Protein AF-A0A948IU58-F1 (afdb_monomer_lite)

Sequence (263 aa):
MRNSTLAAIAAAALSLSAASAQASVSLSNGTLFRADETGTNQNTTNSGQTVARGGWTTVLGQQNVAGNYGAQLFLATTADPAAGDFFAPASSFSAGLQEGANTIYFWADGDDTVGGDDGFGLNLWFDGAAASAVAISAFAPTPGASFAANGSTGCTAAYNFSCIAGSGALSFVVGASTVTLTDFRIQGLGGGQGGEDRVYHDNVNGFTPPAHANGVNDTYGYFVLNVTTADTAPVPEPASWALMIAGFGLAGTALRTRRRALA

Foldseek 3Di:
DDDDDDDDDDDDPPPPPPPDPPPFKWFKAKWKAFAALQLHGQLPPPDPDQPFQVDPPPPPPDDDDPRHFTFFKWKAQDPDDDLVRTQGDDSIGIDGDDAFKGKMKIWGAQVSFPDDLGWMKMWTDIPPDHRVCTFDIFIAGHAPGWTAHRPVPCFNQDSVRDGDHHTQWRWGDDPQKIKIWRTDHWHDHKQDPPADFFADADPVDGDDPRGGGDPIHITIDMIMIRMDGDPPPPPCPVVNVVVVVVVVVVVVVVVVVVVVVVD

Secondary structure (DSSP, 8-state):
-------------------------EEEEEEEEEB-TTS-BGGGTTT-----TT-----TT----TT--EE--EEESSSS--TTT-B---S---EEPPSEEEEEEEEE-STTT-S-S--EEEEEEETT--TT--SEEEEE-STTPPP---TTTSEEEPTTS-EEE-SS-EEEEETTEEEEEEEEEEEE-TTSTT--------SSS---SSP---SSPPEEEEEEEEEEE-----PPPHHHHHHHHHHHHHHHHHHHHHHHH--

pLDDT: mean 70.9, std 19.01, range [29.39, 97.12]

Radius of gyration: 28.36 Å; chains: 1; bounding box: 67×71×90 Å

Structure (mmCIF, N/CA/C/O backbone):
data_AF-A0A948IU58-F1
#
_entry.id   AF-A0A948IU58-F1
#
loop_
_atom_site.group_PDB
_atom_site.id
_atom_site.type_symbol
_atom_site.label_atom_id
_atom_site.label_alt_id
_atom_site.label_comp_id
_atom_site.label_asym_id
_atom_site.label_entity_id
_atom_site.label_seq_id
_atom_site.pdbx_PDB_ins_code
_atom_site.Cartn_x
_atom_site.Cartn_y
_atom_site.Cartn_z
_atom_site.occupancy
_atom_site.B_iso_or_equiv
_atom_site.auth_seq_id
_atom_site.auth_comp_id
_atom_site.auth_asym_id
_atom_site.auth_atom_id
_atom_site.pdbx_PDB_model_num
ATOM 1 N N . MET A 1 1 ? -46.758 -48.847 44.064 1.00 43.56 1 MET A N 1
ATOM 2 C CA . MET A 1 1 ? -45.893 -48.780 42.869 1.00 43.56 1 MET A CA 1
ATOM 3 C C . MET A 1 1 ? -46.110 -47.414 42.234 1.00 43.56 1 MET A C 1
ATOM 5 O O . MET A 1 1 ? -47.189 -47.161 41.720 1.00 43.56 1 MET A O 1
ATOM 9 N N . ARG A 1 2 ? -45.169 -46.485 42.442 1.00 39.62 2 ARG A N 1
ATOM 10 C CA . ARG A 1 2 ? -45.232 -45.089 41.981 1.00 39.62 2 ARG A CA 1
ATOM 11 C C . ARG A 1 2 ? -44.295 -44.958 40.779 1.00 39.62 2 ARG A C 1
ATOM 13 O O . ARG A 1 2 ? -43.099 -45.143 40.961 1.00 39.62 2 ARG A O 1
ATOM 20 N N . ASN A 1 3 ? -44.827 -44.649 39.598 1.00 46.09 3 ASN A N 1
ATOM 21 C CA . ASN A 1 3 ? -44.025 -44.274 38.432 1.00 46.09 3 ASN A CA 1
ATOM 22 C C . ASN A 1 3 ? -44.001 -42.750 38.319 1.00 46.09 3 ASN A C 1
ATOM 24 O O . ASN A 1 3 ? -44.999 -42.121 37.982 1.00 46.09 3 ASN A O 1
ATOM 28 N N . SER A 1 4 ? -42.849 -42.176 38.641 1.00 46.44 4 SER A N 1
ATOM 29 C CA . SER A 1 4 ? -42.506 -40.768 38.475 1.00 46.44 4 SER A CA 1
ATOM 30 C C . SER A 1 4 ? -41.644 -40.614 37.221 1.00 46.44 4 SER A C 1
ATOM 32 O O . SER A 1 4 ? -40.450 -40.896 37.252 1.00 46.44 4 SER A O 1
ATOM 34 N N . THR A 1 5 ? -42.248 -40.179 36.117 1.00 45.66 5 THR A N 1
ATOM 35 C CA . THR A 1 5 ? -41.545 -39.727 34.909 1.00 45.66 5 THR A CA 1
ATOM 36 C C . THR A 1 5 ? -41.212 -38.244 35.050 1.00 45.66 5 THR A C 1
ATOM 38 O O . THR A 1 5 ? -42.061 -37.380 34.844 1.00 45.66 5 THR A O 1
ATOM 41 N N . LEU A 1 6 ? -39.971 -37.960 35.447 1.00 43.72 6 LEU A N 1
ATOM 42 C CA . LEU A 1 6 ? -39.353 -36.637 35.389 1.00 43.72 6 LEU A CA 1
ATOM 43 C C . LEU A 1 6 ? -38.999 -36.324 33.929 1.00 43.72 6 LEU A C 1
ATOM 45 O O . LEU A 1 6 ? -38.143 -36.981 33.341 1.00 43.72 6 LEU A O 1
ATOM 49 N N . ALA A 1 7 ? -39.670 -35.332 33.346 1.00 42.50 7 ALA A N 1
ATOM 50 C CA . ALA A 1 7 ? -39.309 -34.763 32.055 1.00 42.50 7 ALA A CA 1
ATOM 51 C C . ALA A 1 7 ? -38.101 -33.830 32.236 1.00 42.50 7 ALA A C 1
ATOM 53 O O . ALA A 1 7 ? -38.197 -32.795 32.895 1.00 42.50 7 ALA A O 1
ATOM 54 N N . ALA A 1 8 ? -36.958 -34.213 31.670 1.00 41.09 8 ALA A N 1
ATOM 55 C CA . ALA A 1 8 ? -35.773 -33.373 31.587 1.00 41.09 8 ALA A CA 1
ATOM 56 C C . ALA A 1 8 ? -35.956 -32.348 30.456 1.00 41.09 8 ALA A C 1
ATOM 58 O O . ALA A 1 8 ? -35.966 -32.703 29.279 1.00 41.09 8 ALA A O 1
ATOM 59 N N . ILE A 1 9 ? -36.114 -31.074 30.816 1.00 39.56 9 ILE A N 1
ATOM 60 C CA . ILE A 1 9 ? -36.058 -29.952 29.876 1.00 39.56 9 ILE A CA 1
ATOM 61 C C . ILE A 1 9 ? -34.575 -29.628 29.669 1.00 39.56 9 ILE A C 1
ATOM 63 O O . ILE A 1 9 ? -33.935 -29.024 30.527 1.00 39.56 9 ILE A O 1
ATOM 67 N N . ALA A 1 10 ? -34.016 -30.077 28.547 1.00 39.81 10 ALA A N 1
ATOM 68 C CA . ALA A 1 10 ? -32.686 -29.682 28.104 1.00 39.81 10 ALA A CA 1
ATOM 69 C C . ALA A 1 10 ? -32.757 -28.257 27.532 1.00 39.81 10 ALA A C 1
ATOM 71 O O . ALA A 1 10 ? -33.316 -28.033 26.460 1.00 39.81 10 ALA A O 1
ATOM 72 N N . ALA A 1 11 ? -32.212 -27.284 28.263 1.00 42.22 11 ALA A N 1
ATOM 73 C CA . ALA A 1 11 ? -32.019 -25.929 27.766 1.00 42.22 11 ALA A CA 1
ATOM 74 C C . ALA A 1 11 ? -30.826 -25.920 26.798 1.00 42.22 11 ALA A C 1
ATOM 76 O O . ALA A 1 11 ? -29.670 -25.941 27.218 1.00 42.22 11 ALA A O 1
ATOM 77 N N . ALA A 1 12 ? -31.105 -25.914 25.495 1.00 40.16 12 ALA A N 1
ATOM 78 C CA . ALA A 1 12 ? -30.108 -25.615 24.478 1.00 40.16 12 ALA A CA 1
ATOM 79 C C . ALA A 1 12 ? -29.789 -24.113 24.545 1.00 40.16 12 ALA A C 1
ATOM 81 O O . ALA A 1 12 ? -30.600 -23.277 24.146 1.00 40.16 12 ALA A O 1
ATOM 82 N N . ALA A 1 13 ? -28.624 -23.767 25.095 1.00 41.31 13 ALA A N 1
ATOM 83 C CA . ALA A 1 13 ? -28.088 -22.416 25.032 1.00 41.31 13 ALA A CA 1
ATOM 84 C C . ALA A 1 13 ? -27.695 -22.119 23.578 1.00 41.31 13 ALA A C 1
ATOM 86 O O . ALA A 1 13 ? -26.653 -22.555 23.095 1.00 41.31 13 ALA A O 1
ATOM 87 N N . LEU A 1 14 ? -28.575 -21.421 22.865 1.00 37.69 14 LEU A N 1
ATOM 88 C CA . LEU A 1 14 ? -28.326 -20.918 21.523 1.00 37.69 14 LEU A CA 1
ATOM 89 C C . LEU A 1 14 ? -27.399 -19.6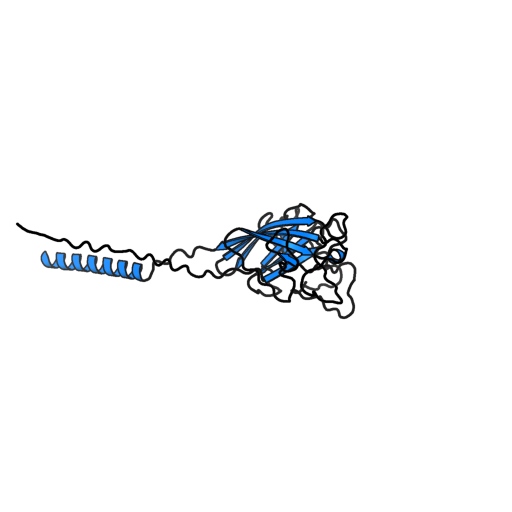98 21.652 1.00 37.69 14 LEU A C 1
ATOM 91 O O . LEU A 1 14 ? -27.851 -18.583 21.899 1.00 37.69 14 LEU A O 1
ATOM 95 N N . SER A 1 15 ? -26.088 -19.910 21.557 1.00 43.22 15 SER A N 1
ATOM 96 C CA . SER A 1 15 ? -25.113 -18.823 21.478 1.00 43.22 15 SER A CA 1
ATOM 97 C C . SER A 1 15 ? -25.206 -18.171 20.095 1.00 43.22 15 SER A C 1
ATOM 99 O O . SER A 1 15 ? -24.539 -18.599 19.154 1.00 43.22 15 SER A O 1
ATOM 101 N N . LEU A 1 16 ? -26.059 -17.153 19.956 1.00 42.78 16 LEU A N 1
ATOM 102 C CA . LEU A 1 16 ? -26.000 -16.226 18.826 1.00 42.78 16 LEU A CA 1
ATOM 103 C C . LEU A 1 16 ? -24.737 -15.372 18.987 1.00 42.78 16 LEU A C 1
ATOM 105 O O . LEU A 1 16 ? -24.761 -14.333 19.640 1.00 42.78 16 LEU A O 1
ATOM 109 N N . SER A 1 17 ? -23.621 -15.804 18.403 1.00 45.84 17 SER A N 1
ATOM 110 C CA . SER A 1 17 ? -22.510 -14.894 18.138 1.00 45.84 17 SER A CA 1
ATOM 111 C C . SER A 1 17 ? -22.939 -13.976 16.996 1.00 45.84 17 SER A C 1
ATOM 113 O O . SER A 1 17 ? -22.913 -14.372 15.829 1.00 45.84 17 SER A O 1
ATOM 115 N N . ALA A 1 18 ? -23.383 -12.763 17.321 1.00 44.62 18 ALA A N 1
ATOM 116 C CA . ALA A 1 18 ? -23.506 -11.706 16.332 1.00 44.62 18 ALA A CA 1
ATOM 117 C C . ALA A 1 18 ? -22.083 -11.329 15.905 1.00 44.62 18 ALA A C 1
ATOM 119 O O . ALA A 1 18 ? -21.429 -10.515 16.549 1.00 44.62 18 ALA A O 1
ATOM 120 N N . ALA A 1 19 ? -21.576 -11.972 14.852 1.00 43.91 19 ALA A N 1
ATOM 121 C CA . ALA A 1 19 ? -20.404 -11.474 14.157 1.00 43.91 19 ALA A CA 1
ATOM 122 C C . ALA A 1 19 ? -20.817 -10.131 13.549 1.00 43.91 19 ALA A C 1
ATOM 124 O O . ALA A 1 19 ? -21.521 -10.087 12.539 1.00 43.91 19 ALA A O 1
ATOM 125 N N . SER A 1 20 ? -20.472 -9.029 14.213 1.00 50.88 20 SER A N 1
ATOM 126 C CA . SER A 1 20 ? -20.560 -7.715 13.593 1.00 50.88 20 SER A CA 1
ATOM 127 C C . SER A 1 20 ? -19.715 -7.777 12.328 1.00 50.88 20 SER A C 1
ATOM 129 O O . SER A 1 20 ? -18.524 -8.070 12.414 1.00 50.88 20 SER A O 1
ATOM 131 N N . ALA A 1 21 ? -20.328 -7.552 11.167 1.00 50.91 21 ALA A N 1
ATOM 132 C CA . ALA A 1 21 ? -19.607 -7.376 9.917 1.00 50.91 21 ALA A CA 1
ATOM 133 C C . ALA A 1 21 ? -18.690 -6.159 10.085 1.00 50.91 21 ALA A C 1
ATOM 135 O O . ALA A 1 21 ? -19.128 -5.012 10.001 1.00 50.91 21 ALA A O 1
ATOM 136 N N . GLN A 1 22 ? -17.443 -6.423 10.452 1.00 56.38 22 GLN A N 1
ATOM 137 C CA . GLN A 1 22 ? -16.439 -5.403 10.671 1.00 56.38 22 GLN A CA 1
ATOM 138 C C . GLN A 1 22 ? -16.135 -4.774 9.314 1.00 56.38 22 GLN A C 1
ATOM 140 O O . GLN A 1 22 ? -15.968 -5.491 8.326 1.00 56.38 22 GLN A O 1
ATOM 145 N N . ALA A 1 23 ? -16.146 -3.442 9.240 1.00 59.62 23 ALA A N 1
ATOM 146 C CA . ALA A 1 23 ? -15.848 -2.747 7.996 1.00 59.62 23 ALA A CA 1
ATOM 147 C C . ALA A 1 23 ? -14.414 -3.102 7.579 1.00 59.62 23 ALA A C 1
ATOM 149 O O . ALA A 1 23 ? -13.457 -2.733 8.258 1.00 59.62 23 ALA A O 1
ATOM 150 N N . SER A 1 24 ? -14.281 -3.876 6.503 1.00 79.25 24 SER A N 1
ATOM 151 C CA . SER A 1 24 ? -12.986 -4.267 5.958 1.00 79.25 24 SER A CA 1
ATOM 152 C C . SER A 1 24 ? -12.288 -3.023 5.419 1.00 79.25 24 SER A C 1
ATOM 154 O O . SER A 1 24 ? -12.835 -2.365 4.531 1.00 79.25 24 SER A O 1
ATOM 156 N N . VAL A 1 25 ? -11.096 -2.714 5.931 1.00 90.50 25 VAL A N 1
ATOM 157 C CA . VAL A 1 25 ? -10.247 -1.667 5.350 1.00 90.50 25 VAL A CA 1
ATOM 158 C C . VAL A 1 25 ? -9.898 -2.076 3.926 1.00 90.50 25 VAL A C 1
ATOM 160 O O . VAL A 1 25 ? -9.575 -3.233 3.676 1.00 90.50 25 VAL A O 1
ATOM 163 N N . SER A 1 26 ? -9.936 -1.142 2.989 1.00 90.38 26 SER A N 1
ATOM 164 C CA . SER A 1 26 ? -9.578 -1.382 1.596 1.00 90.38 26 SER A CA 1
ATOM 165 C C . SER A 1 26 ? -8.355 -0.569 1.196 1.00 90.38 26 SER A C 1
ATOM 167 O O . SER A 1 26 ? -8.306 0.645 1.393 1.00 90.38 26 SER A O 1
ATOM 169 N N . LEU A 1 27 ? -7.357 -1.222 0.599 1.00 88.38 27 LEU A N 1
ATOM 170 C CA . LEU A 1 27 ? -6.320 -0.517 -0.144 1.00 88.38 27 LEU A CA 1
ATOM 171 C C . LEU A 1 27 ? -6.959 0.011 -1.431 1.00 88.38 27 LEU A C 1
ATOM 173 O O . LEU A 1 27 ? -7.515 -0.758 -2.210 1.00 88.38 27 LEU A O 1
ATOM 177 N N . SER A 1 28 ? -6.911 1.325 -1.619 1.00 85.94 28 SER A N 1
ATOM 178 C CA . SER A 1 28 ? -7.673 2.030 -2.660 1.00 85.94 28 SER A CA 1
ATOM 179 C C . SER A 1 28 ? -6.808 2.700 -3.726 1.00 85.94 28 SER A C 1
ATOM 181 O O . SER A 1 28 ? -7.293 3.043 -4.804 1.00 85.94 28 SER A O 1
ATOM 183 N N . ASN A 1 29 ? -5.534 2.950 -3.412 1.00 80.88 29 ASN A N 1
ATOM 184 C CA . ASN A 1 29 ? -4.558 3.447 -4.373 1.00 80.88 29 ASN A CA 1
ATOM 185 C C . ASN A 1 29 ? -3.123 3.136 -3.909 1.00 80.88 29 ASN A C 1
ATOM 187 O O . ASN A 1 29 ? -2.882 2.965 -2.710 1.00 80.88 29 ASN A O 1
ATOM 191 N N . GLY A 1 30 ? -2.180 3.117 -4.847 1.00 79.19 30 GLY A N 1
ATOM 192 C CA . GLY A 1 30 ? -0.757 2.946 -4.605 1.00 79.19 30 GLY A CA 1
ATOM 193 C C . GLY A 1 30 ? 0.069 3.546 -5.743 1.00 79.19 30 GLY A C 1
ATOM 194 O O . GLY A 1 30 ? -0.317 3.444 -6.903 1.00 79.19 30 GLY A O 1
ATOM 195 N N . THR A 1 31 ? 1.197 4.175 -5.420 1.00 78.31 31 THR A N 1
ATOM 196 C CA . THR A 1 31 ? 2.153 4.673 -6.425 1.00 78.31 31 THR A CA 1
ATOM 197 C C . THR A 1 31 ? 3.567 4.287 -6.038 1.00 78.31 31 THR A C 1
ATOM 199 O O . THR A 1 31 ? 3.938 4.462 -4.873 1.00 78.31 31 THR A O 1
ATOM 202 N N . LEU A 1 32 ? 4.359 3.867 -7.021 1.00 80.06 32 LEU A N 1
ATOM 203 C CA . LEU A 1 32 ? 5.798 3.675 -6.897 1.00 80.06 32 LEU A CA 1
ATOM 204 C C . LEU A 1 32 ? 6.517 4.825 -7.613 1.00 80.06 32 LEU A C 1
ATOM 206 O O . LEU A 1 32 ? 6.125 5.223 -8.710 1.00 80.06 32 LEU A O 1
ATOM 210 N N . PHE A 1 33 ? 7.549 5.383 -6.991 1.00 75.38 33 PHE A N 1
ATOM 211 C CA . PHE A 1 33 ? 8.348 6.461 -7.574 1.00 75.38 33 PHE A CA 1
ATOM 212 C C . PHE A 1 33 ? 9.830 6.260 -7.276 1.00 75.38 33 PHE A C 1
ATOM 214 O O . PHE A 1 33 ? 10.188 5.606 -6.299 1.00 75.38 33 PHE A O 1
ATOM 221 N N . ARG A 1 34 ? 10.695 6.852 -8.099 1.00 75.50 34 ARG A N 1
ATOM 222 C CA . ARG A 1 34 ? 12.140 6.862 -7.843 1.00 75.50 34 ARG A CA 1
ATOM 223 C C . ARG A 1 34 ? 12.492 7.932 -6.816 1.00 75.50 34 ARG A C 1
ATOM 225 O O . ARG A 1 34 ? 11.994 9.061 -6.877 1.00 75.50 34 ARG A O 1
ATOM 232 N N . ALA A 1 35 ? 13.361 7.586 -5.887 1.00 68.12 35 ALA A N 1
ATOM 233 C CA . ALA A 1 35 ? 13.816 8.449 -4.817 1.00 68.12 35 ALA A CA 1
ATOM 234 C C . ALA A 1 35 ? 15.341 8.410 -4.747 1.00 68.12 35 ALA A C 1
ATOM 236 O O . ALA A 1 35 ? 15.938 7.364 -4.944 1.00 68.12 35 ALA A O 1
ATOM 237 N N . ASP A 1 36 ? 15.978 9.540 -4.464 1.00 67.69 36 ASP A N 1
ATOM 238 C CA . ASP A 1 36 ? 17.426 9.566 -4.252 1.00 67.69 36 ASP A CA 1
ATOM 239 C C . ASP A 1 36 ? 17.826 8.867 -2.941 1.00 67.69 36 ASP A C 1
ATOM 241 O O . ASP A 1 36 ? 16.983 8.422 -2.158 1.00 67.69 36 ASP A O 1
ATOM 245 N N . GLU A 1 37 ? 19.129 8.808 -2.661 1.00 66.50 37 GLU A N 1
ATOM 246 C CA . GLU A 1 37 ? 19.675 8.249 -1.414 1.00 66.50 37 GLU A CA 1
ATOM 247 C C . GLU A 1 37 ? 19.102 8.879 -0.127 1.00 66.50 37 GLU A C 1
ATOM 249 O O . GLU A 1 37 ? 19.169 8.285 0.952 1.00 66.50 37 GLU A O 1
ATOM 254 N N . THR A 1 38 ? 18.509 10.073 -0.220 1.00 60.16 38 THR A N 1
ATOM 255 C CA . THR A 1 38 ? 17.896 10.777 0.911 1.00 60.16 38 THR A CA 1
ATOM 256 C C . THR A 1 38 ? 16.412 10.454 1.087 1.00 60.16 38 THR A C 1
ATOM 258 O O . THR A 1 38 ? 15.810 10.893 2.074 1.00 60.16 38 THR A O 1
ATOM 261 N N . GLY A 1 39 ? 15.831 9.677 0.168 1.00 58.12 39 GLY A N 1
ATOM 262 C CA . GLY A 1 39 ? 14.399 9.416 0.076 1.00 58.12 39 GLY A CA 1
ATOM 263 C C . GLY A 1 39 ? 13.619 10.543 -0.601 1.00 58.12 39 GLY A C 1
ATOM 264 O O . GLY A 1 39 ? 12.387 10.533 -0.573 1.00 58.12 39 GLY A O 1
ATOM 265 N N . THR A 1 40 ? 14.305 11.522 -1.197 1.00 61.19 40 THR A N 1
ATOM 266 C CA . THR A 1 40 ? 13.651 12.621 -1.904 1.00 61.19 40 THR A CA 1
ATOM 267 C C . THR A 1 40 ? 13.191 12.123 -3.260 1.00 61.19 40 THR A C 1
ATOM 269 O O . THR A 1 40 ? 13.966 11.569 -4.036 1.00 61.19 40 THR A O 1
ATOM 272 N N . ASN A 1 41 ? 11.911 12.337 -3.554 1.00 61.38 41 ASN A N 1
ATOM 273 C CA . ASN A 1 41 ? 11.348 12.010 -4.851 1.00 61.38 41 ASN A CA 1
ATOM 274 C C . ASN A 1 41 ? 12.104 12.776 -5.951 1.00 61.38 41 ASN A C 1
ATOM 276 O O . ASN A 1 41 ? 12.033 14.004 -6.017 1.00 61.38 41 ASN A O 1
ATOM 280 N N . GLN A 1 42 ? 12.797 12.057 -6.836 1.00 59.47 42 GLN A N 1
ATOM 281 C CA . GLN A 1 42 ? 13.566 12.674 -7.922 1.00 59.47 42 GLN A CA 1
ATOM 282 C C . GLN A 1 42 ? 12.676 13.310 -9.004 1.00 59.47 42 GLN A C 1
ATOM 284 O O . GLN A 1 42 ? 13.179 13.977 -9.909 1.00 59.47 42 GLN A O 1
ATOM 289 N N . ASN A 1 43 ? 11.354 13.157 -8.894 1.00 55.88 43 ASN A N 1
ATOM 290 C CA . ASN A 1 43 ? 10.374 13.695 -9.829 1.00 55.88 43 ASN A CA 1
ATOM 291 C C . ASN A 1 43 ? 10.199 15.236 -9.732 1.00 55.88 43 ASN A C 1
ATOM 293 O O . ASN A 1 43 ? 9.621 15.886 -10.598 1.00 55.88 43 ASN A O 1
ATOM 297 N N . THR A 1 44 ? 10.725 15.894 -8.692 1.00 46.72 44 THR A N 1
ATOM 298 C CA . THR A 1 44 ? 10.439 17.325 -8.455 1.00 46.72 44 THR A CA 1
ATOM 299 C C . THR A 1 44 ? 11.411 18.326 -9.070 1.00 46.72 44 THR A C 1
ATOM 301 O O . THR A 1 44 ? 11.194 19.530 -8.918 1.00 46.72 44 THR A O 1
ATOM 304 N N . THR A 1 45 ? 12.475 17.900 -9.752 1.00 45.09 45 THR A N 1
ATOM 305 C CA . THR A 1 45 ? 13.576 18.824 -10.087 1.00 45.09 45 THR A CA 1
ATOM 306 C C . THR A 1 45 ? 13.215 19.939 -11.077 1.00 45.09 45 THR A C 1
ATOM 308 O O . THR A 1 45 ? 13.965 20.906 -11.149 1.00 45.09 45 THR A O 1
ATOM 311 N N . ASN A 1 46 ? 12.051 19.905 -11.751 1.00 41.97 46 ASN A N 1
ATOM 312 C CA . ASN A 1 46 ? 11.718 20.909 -12.774 1.00 41.97 46 ASN A CA 1
ATOM 313 C C . ASN A 1 46 ? 10.411 21.722 -12.631 1.00 41.97 46 ASN A C 1
ATOM 315 O O . ASN A 1 46 ? 10.210 22.598 -13.471 1.00 41.97 46 ASN A O 1
ATOM 319 N N . SER A 1 47 ? 9.509 21.537 -11.646 1.00 41.75 47 SER A N 1
ATOM 320 C CA . SER A 1 47 ? 8.250 22.338 -11.689 1.00 41.75 47 SER A CA 1
ATOM 321 C C . SER A 1 47 ? 7.446 22.617 -10.4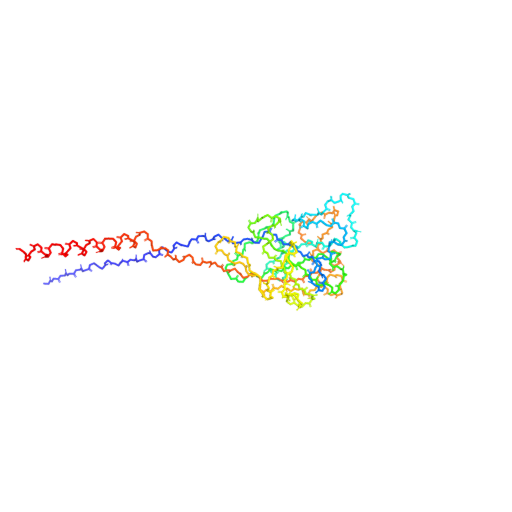10 1.00 41.75 47 SER A C 1
ATOM 323 O O . SER A 1 47 ? 6.387 23.236 -10.513 1.00 41.75 47 SER A O 1
ATOM 325 N N . GLY A 1 48 ? 7.884 22.235 -9.205 1.00 41.34 48 GLY A N 1
ATOM 326 C CA . GLY A 1 48 ? 7.117 22.552 -7.983 1.00 41.34 48 GLY A CA 1
ATOM 327 C C . GLY A 1 48 ? 5.690 21.970 -7.950 1.00 41.34 48 GLY A C 1
ATOM 328 O O . GLY A 1 48 ? 4.845 22.455 -7.197 1.00 41.34 48 GLY A O 1
ATOM 329 N N . GLN A 1 49 ? 5.404 20.953 -8.769 1.00 42.31 49 GLN A N 1
ATOM 330 C CA . GLN A 1 49 ? 4.101 20.299 -8.825 1.00 42.31 49 GLN A CA 1
ATOM 331 C C . GLN A 1 49 ? 3.998 19.163 -7.804 1.00 42.31 49 GLN A C 1
ATOM 333 O O . GLN A 1 49 ? 4.905 18.355 -7.626 1.00 42.31 49 GLN A O 1
ATOM 338 N N . THR A 1 50 ? 2.858 19.125 -7.123 1.00 41.91 50 THR A N 1
ATOM 339 C CA . THR A 1 50 ? 2.445 18.059 -6.208 1.00 41.91 50 THR A CA 1
ATOM 340 C C . THR A 1 50 ? 2.022 16.839 -7.035 1.00 41.91 50 THR A C 1
ATOM 342 O O . THR A 1 50 ? 1.252 16.989 -7.981 1.00 41.91 50 THR A O 1
ATOM 345 N N . VAL A 1 51 ? 2.509 15.643 -6.699 1.00 44.69 51 VAL A N 1
ATOM 346 C CA . VAL A 1 51 ? 2.281 14.398 -7.465 1.00 44.69 51 VAL A CA 1
ATOM 347 C C . VAL A 1 51 ? 0.824 13.910 -7.324 1.00 44.69 51 VAL A C 1
ATOM 349 O O . VAL A 1 51 ? 0.511 13.069 -6.498 1.00 44.69 51 VAL A O 1
ATOM 352 N N . ALA A 1 52 ? -0.126 14.444 -8.089 1.00 35.59 52 ALA A N 1
ATOM 353 C CA . ALA A 1 52 ? -1.545 14.114 -7.913 1.00 35.59 52 ALA A CA 1
ATOM 354 C C . ALA A 1 52 ? -1.877 12.607 -8.080 1.00 35.59 52 ALA A C 1
ATOM 356 O O . ALA A 1 52 ? -1.293 11.891 -8.891 1.00 35.59 52 ALA A O 1
ATOM 357 N N . ARG A 1 53 ? -2.885 12.141 -7.320 1.00 33.25 53 ARG A N 1
ATOM 358 C CA . ARG A 1 53 ? -3.502 10.800 -7.407 1.00 33.25 53 ARG A CA 1
ATOM 359 C C . ARG A 1 53 ? -3.751 10.359 -8.830 1.00 33.25 53 ARG A C 1
ATOM 361 O O . ARG A 1 53 ? -4.558 11.019 -9.481 1.00 33.25 53 ARG A O 1
ATOM 368 N N . GLY A 1 54 ? -3.179 9.224 -9.246 1.00 35.28 54 GLY A N 1
ATOM 369 C CA . GLY A 1 54 ? -3.501 8.589 -10.537 1.00 35.28 54 GLY A CA 1
ATOM 370 C C . GLY A 1 54 ? -3.581 9.594 -11.692 1.00 35.28 54 GLY A C 1
ATOM 371 O O . GLY A 1 54 ? -4.374 9.439 -12.614 1.00 35.28 54 GLY A O 1
ATOM 372 N N . GLY A 1 55 ? -2.840 10.688 -11.556 1.00 29.39 55 GLY A N 1
ATOM 373 C CA . GLY A 1 55 ? -3.125 11.961 -12.171 1.00 29.39 55 GLY A CA 1
ATOM 374 C C . GLY A 1 55 ? -1.812 12.418 -12.720 1.00 29.39 55 GLY A C 1
ATOM 375 O O . GLY A 1 55 ? -1.091 13.179 -12.079 1.00 29.39 55 GLY A O 1
ATOM 376 N N . TRP A 1 56 ? -1.518 11.871 -13.897 1.00 36.78 56 TRP A N 1
ATOM 377 C CA . TRP A 1 56 ? -0.590 12.429 -14.858 1.00 36.78 56 TRP A CA 1
ATOM 378 C C . TRP A 1 56 ? -0.570 13.939 -14.693 1.00 36.78 56 TRP A C 1
ATOM 380 O O . TRP A 1 56 ? -1.623 14.584 -14.745 1.00 36.78 56 TRP A O 1
ATOM 390 N N . THR A 1 57 ? 0.609 14.513 -14.480 1.00 32.94 57 THR A N 1
ATOM 391 C CA . THR A 1 57 ? 0.743 15.948 -14.660 1.00 32.94 57 THR A CA 1
ATOM 392 C C . THR A 1 57 ? 0.425 16.193 -16.133 1.00 32.94 57 THR A C 1
ATOM 394 O O . THR A 1 57 ? 1.206 15.901 -17.033 1.00 32.94 57 THR A O 1
ATOM 397 N N . THR A 1 58 ? -0.803 16.622 -16.417 1.00 31.64 58 THR A N 1
ATOM 398 C CA . THR A 1 58 ? -1.237 16.971 -17.765 1.00 31.64 58 THR A CA 1
ATOM 399 C C . THR A 1 58 ? -0.604 18.306 -18.120 1.00 31.64 58 THR A C 1
ATOM 401 O O . THR A 1 58 ? -1.280 19.329 -18.221 1.00 31.64 58 THR A O 1
ATOM 404 N N . VAL A 1 59 ? 0.711 18.320 -18.314 1.00 35.06 59 VAL A N 1
ATOM 405 C CA . VAL A 1 59 ? 1.288 19.253 -19.268 1.00 35.06 59 VAL A CA 1
ATOM 406 C C . VAL A 1 59 ? 1.033 18.618 -20.629 1.00 35.06 59 VAL A C 1
ATOM 408 O O . VAL A 1 59 ? 1.774 17.752 -21.086 1.00 35.06 59 VAL A O 1
ATOM 411 N N . LEU A 1 60 ? -0.098 18.995 -21.233 1.00 29.47 60 LEU A N 1
ATOM 412 C CA . LEU A 1 60 ? -0.464 18.632 -22.602 1.00 29.47 60 LEU A CA 1
ATOM 413 C C . LEU A 1 60 ? 0.749 18.849 -23.524 1.00 29.47 60 LEU A C 1
ATOM 415 O O . LEU A 1 60 ? 1.137 19.988 -23.775 1.00 29.47 60 LEU A O 1
ATOM 419 N N . GLY A 1 61 ? 1.344 17.755 -24.013 1.00 32.16 61 GLY A N 1
ATOM 420 C CA . GLY A 1 61 ? 2.386 17.781 -25.044 1.00 32.16 61 GLY A CA 1
ATOM 421 C C . GLY A 1 61 ? 3.832 17.537 -24.600 1.00 32.16 61 GLY A C 1
ATOM 422 O O . GLY A 1 61 ? 4.713 17.675 -25.444 1.00 32.16 61 GLY A O 1
ATOM 423 N N . GLN A 1 62 ? 4.111 17.163 -23.344 1.00 32.25 62 GLN A N 1
ATOM 424 C CA . GLN A 1 62 ? 5.459 16.728 -22.934 1.00 32.25 62 GLN A CA 1
ATOM 425 C C . GLN A 1 62 ? 5.418 15.467 -22.056 1.00 32.25 62 GLN A C 1
ATOM 427 O O . GLN A 1 62 ? 5.411 15.546 -20.833 1.00 32.25 62 GLN A O 1
ATOM 432 N N . GLN A 1 63 ? 5.412 14.295 -22.695 1.00 33.28 63 GLN A N 1
ATOM 433 C CA . GLN A 1 63 ? 5.816 13.023 -22.079 1.00 33.28 63 GLN A CA 1
ATOM 434 C C . GLN A 1 63 ? 7.267 12.733 -22.500 1.00 33.28 63 GLN A C 1
ATOM 436 O O . GLN A 1 63 ? 7.643 13.042 -23.629 1.00 33.28 63 GLN A O 1
ATOM 441 N N . ASN A 1 64 ? 8.079 12.189 -21.587 1.00 35.09 64 ASN A N 1
ATOM 442 C CA . ASN A 1 64 ? 9.538 11.997 -21.691 1.00 35.09 64 ASN A CA 1
ATOM 443 C C . ASN A 1 64 ? 10.408 13.257 -21.553 1.00 35.09 64 ASN A C 1
ATOM 445 O O . ASN A 1 64 ? 11.309 13.509 -22.353 1.00 35.09 64 ASN A O 1
ATOM 449 N N . VAL A 1 65 ? 10.214 14.013 -20.471 1.00 35.03 65 VAL A N 1
ATOM 450 C CA . VAL A 1 65 ? 11.343 14.753 -19.888 1.00 35.03 65 VAL A CA 1
ATOM 451 C C . VAL A 1 65 ? 12.015 13.808 -18.898 1.00 35.03 65 VAL A C 1
ATOM 453 O O . VAL A 1 65 ? 11.340 13.272 -18.021 1.00 35.03 65 VAL A O 1
ATOM 456 N N . ALA A 1 66 ? 13.324 13.588 -19.037 1.00 31.27 66 ALA A N 1
ATOM 457 C CA . ALA A 1 66 ? 14.096 12.848 -18.045 1.00 31.27 66 ALA A CA 1
ATOM 458 C C . ALA A 1 66 ? 13.794 13.414 -16.646 1.00 31.27 66 ALA A C 1
ATOM 460 O O . ALA A 1 66 ? 14.049 14.591 -16.387 1.00 31.27 66 ALA A O 1
ATOM 461 N N . GLY A 1 67 ? 13.209 12.585 -15.780 1.00 34.16 67 GLY A N 1
ATOM 462 C CA . GLY A 1 67 ? 12.878 12.962 -14.408 1.00 34.16 67 GLY A CA 1
ATOM 463 C C . GLY A 1 67 ? 11.391 13.045 -14.066 1.00 34.16 67 GLY A C 1
ATOM 464 O O . GLY A 1 67 ? 11.098 13.628 -13.036 1.00 34.16 67 GLY A O 1
ATOM 465 N N . ASN A 1 68 ? 10.461 12.477 -14.846 1.00 37.44 68 ASN A N 1
ATOM 466 C CA . ASN A 1 68 ? 9.054 12.353 -14.428 1.00 37.44 68 ASN A CA 1
ATOM 467 C C . ASN A 1 68 ? 8.583 10.892 -14.447 1.00 37.44 68 ASN A C 1
ATOM 469 O O . ASN A 1 68 ? 7.921 10.460 -15.381 1.00 37.44 68 ASN A O 1
ATOM 473 N N . TYR A 1 69 ? 8.982 10.135 -13.421 1.00 46.19 69 TYR A N 1
ATOM 474 C CA . TYR A 1 69 ? 8.810 8.682 -13.328 1.00 46.19 69 TYR A CA 1
ATOM 475 C C . TYR A 1 69 ? 7.926 8.324 -12.128 1.00 46.19 69 TYR A C 1
ATOM 477 O O . TYR A 1 69 ? 8.408 8.096 -11.014 1.00 46.19 69 TYR A O 1
ATOM 485 N N . GLY A 1 70 ? 6.612 8.360 -12.330 1.00 52.34 70 GLY A N 1
ATOM 486 C CA . GLY A 1 70 ? 5.668 7.665 -11.461 1.00 52.34 70 GLY A CA 1
ATOM 487 C C . GLY A 1 70 ? 5.194 6.434 -12.211 1.00 52.34 70 GLY A C 1
ATOM 488 O O . GLY A 1 70 ? 4.389 6.583 -13.124 1.00 52.34 70 GLY A O 1
ATOM 489 N N . ALA A 1 71 ? 5.703 5.258 -11.854 1.00 56.22 71 ALA A N 1
ATOM 490 C CA . ALA A 1 71 ? 5.315 4.040 -12.545 1.00 56.22 71 ALA A CA 1
ATOM 491 C C . ALA A 1 71 ? 3.884 3.660 -12.161 1.00 56.22 71 ALA A C 1
ATOM 493 O O . ALA A 1 71 ? 3.484 3.762 -10.990 1.00 56.22 71 ALA A O 1
ATOM 494 N N . GLN A 1 72 ? 3.109 3.206 -13.143 1.00 66.19 72 GLN A N 1
ATOM 495 C CA . GLN A 1 72 ? 1.834 2.577 -12.842 1.00 66.19 72 GLN A CA 1
ATOM 496 C C . GLN A 1 72 ? 2.069 1.284 -12.070 1.00 66.19 72 GLN A C 1
ATOM 498 O O . GLN A 1 72 ? 2.838 0.424 -12.491 1.00 66.19 72 GLN A O 1
ATOM 503 N N . LEU A 1 73 ? 1.409 1.169 -10.917 1.00 79.19 73 LEU A N 1
ATOM 504 C CA . LEU A 1 73 ? 1.573 0.021 -10.046 1.00 79.19 73 LEU A CA 1
ATOM 505 C C . LEU A 1 73 ? 0.500 -1.017 -10.351 1.00 79.19 73 LEU A C 1
ATOM 507 O O . LEU A 1 73 ? -0.687 -0.807 -10.100 1.00 79.19 73 LEU A O 1
ATOM 511 N N . PHE A 1 74 ? 0.939 -2.153 -10.861 1.00 85.75 74 PHE A N 1
ATOM 512 C CA . PHE A 1 74 ? 0.119 -3.337 -11.016 1.00 85.75 74 PHE A CA 1
ATOM 513 C C . PHE A 1 74 ? 0.208 -4.149 -9.739 1.00 85.75 74 PHE A C 1
ATOM 515 O O . PHE A 1 74 ? 1.302 -4.532 -9.336 1.00 85.75 74 PHE A O 1
ATOM 522 N N . LEU A 1 75 ? -0.926 -4.391 -9.087 1.00 89.25 75 LEU A N 1
ATOM 523 C CA . LEU A 1 75 ? -0.963 -5.050 -7.785 1.00 89.25 75 LEU A CA 1
ATOM 524 C C . LEU A 1 75 ? -1.568 -6.444 -7.875 1.00 89.25 75 LEU A C 1
ATOM 526 O O . LEU A 1 75 ? -2.529 -6.653 -8.612 1.00 89.25 75 LEU A O 1
ATOM 530 N N . ALA A 1 76 ? -1.068 -7.364 -7.055 1.00 90.56 76 ALA A N 1
ATOM 531 C CA . ALA A 1 76 ? -1.657 -8.684 -6.858 1.00 90.56 76 ALA A CA 1
ATOM 532 C C . ALA A 1 76 ? -1.523 -9.144 -5.399 1.0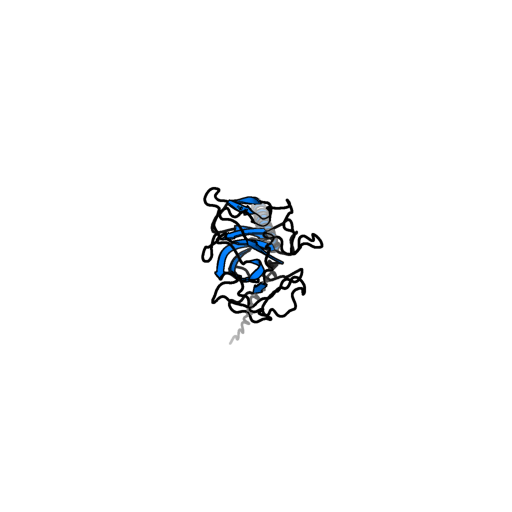0 90.56 76 ALA A C 1
ATOM 534 O O . ALA A 1 76 ? -0.657 -8.689 -4.656 1.00 90.56 76 ALA A O 1
ATOM 535 N N . THR A 1 77 ? -2.368 -10.085 -4.980 1.00 91.75 77 THR A N 1
ATOM 536 C CA . THR A 1 77 ? -2.287 -10.736 -3.654 1.00 91.75 77 THR A CA 1
ATOM 537 C C . THR A 1 77 ? -1.532 -12.067 -3.692 1.00 91.75 77 THR A C 1
ATOM 539 O O . THR A 1 77 ? -1.440 -12.764 -2.685 1.00 91.75 77 THR A O 1
ATOM 542 N N . THR A 1 78 ? -1.008 -12.449 -4.857 1.00 91.69 78 THR A N 1
ATOM 543 C CA . THR A 1 78 ? -0.257 -13.688 -5.088 1.00 91.69 78 THR A CA 1
ATOM 544 C C . THR A 1 78 ? 1.102 -13.366 -5.694 1.00 91.69 78 THR A C 1
ATOM 546 O O . THR A 1 78 ? 1.216 -12.421 -6.467 1.00 91.69 78 THR A O 1
ATOM 549 N N . ALA A 1 79 ? 2.118 -14.168 -5.369 1.00 91.50 79 ALA A N 1
ATOM 550 C CA . ALA A 1 79 ? 3.490 -13.944 -5.834 1.00 91.50 79 ALA A CA 1
ATOM 551 C C . ALA A 1 79 ? 3.678 -14.153 -7.345 1.00 91.50 79 ALA A C 1
ATOM 553 O O . ALA A 1 79 ? 4.554 -13.540 -7.938 1.00 91.50 79 ALA A O 1
ATOM 554 N N . ASP A 1 80 ? 2.866 -15.022 -7.948 1.00 90.00 80 ASP A N 1
ATOM 555 C CA . ASP A 1 80 ? 2.938 -15.383 -9.365 1.00 90.00 80 ASP A CA 1
ATOM 556 C C . ASP A 1 80 ? 1.557 -15.186 -10.017 1.00 90.00 80 ASP A C 1
ATOM 558 O O . ASP A 1 80 ? 0.849 -16.161 -10.272 1.00 90.00 80 ASP A O 1
ATOM 562 N N . PRO A 1 81 ? 1.095 -13.930 -10.168 1.00 89.31 81 PRO A N 1
ATOM 563 C CA . PRO A 1 81 ? -0.225 -13.641 -10.712 1.00 89.31 81 PRO A CA 1
ATOM 564 C C . PRO A 1 81 ? -0.294 -13.991 -12.198 1.00 89.31 81 PRO A C 1
ATOM 566 O O . PRO A 1 81 ? 0.601 -13.655 -12.981 1.00 89.31 81 PRO A O 1
ATOM 569 N N . ALA A 1 82 ? -1.403 -14.604 -12.602 1.00 88.12 82 ALA A N 1
ATOM 570 C CA . ALA A 1 82 ? -1.810 -14.619 -13.994 1.00 88.12 82 ALA A CA 1
ATOM 571 C C . ALA A 1 82 ? -2.292 -13.221 -14.412 1.00 88.12 82 ALA A C 1
ATOM 573 O O . ALA A 1 82 ? -2.658 -12.378 -13.596 1.00 88.12 82 ALA A O 1
ATOM 574 N N . ALA A 1 83 ? -2.378 -12.997 -15.721 1.00 82.69 83 ALA A N 1
ATOM 575 C CA . ALA A 1 83 ? -2.796 -11.730 -16.318 1.00 82.69 83 ALA A CA 1
ATOM 576 C C . ALA A 1 83 ? -4.133 -11.166 -15.770 1.00 82.69 83 ALA A C 1
ATOM 578 O O . ALA A 1 83 ? -4.332 -9.952 -15.745 1.00 82.69 83 ALA A O 1
ATOM 579 N N . GLY A 1 84 ? -5.051 -12.041 -15.334 1.00 81.69 84 GLY A N 1
ATOM 580 C CA . GLY A 1 84 ? -6.349 -11.674 -14.753 1.00 81.69 84 GLY A CA 1
ATOM 581 C C . GLY A 1 84 ? -6.358 -11.467 -13.234 1.00 81.69 84 GLY A C 1
ATOM 582 O O . GLY A 1 84 ? -7.360 -10.986 -12.712 1.00 81.69 84 GLY A O 1
ATOM 583 N N . ASP A 1 85 ? -5.272 -11.807 -12.536 1.00 85.69 85 ASP A N 1
ATOM 584 C CA . ASP A 1 85 ? -5.162 -11.679 -11.075 1.00 85.69 85 ASP A CA 1
ATOM 585 C C . ASP A 1 85 ? -4.725 -10.269 -10.647 1.00 85.69 85 ASP A C 1
ATOM 587 O O . ASP A 1 85 ? -4.780 -9.921 -9.466 1.00 85.69 85 ASP A O 1
ATOM 591 N N . PHE A 1 86 ? -4.287 -9.448 -11.605 1.00 83.62 86 PHE A N 1
ATOM 592 C CA . PHE A 1 86 ? -3.865 -8.081 -11.356 1.00 83.62 86 PHE A CA 1
ATOM 593 C C . PHE A 1 86 ? -5.053 -7.151 -11.116 1.00 83.62 86 PHE A C 1
ATOM 595 O O . PHE A 1 86 ? -5.940 -6.989 -11.959 1.00 83.62 86 PHE A O 1
ATOM 602 N N . PHE A 1 87 ? -4.997 -6.417 -10.009 1.00 79.12 87 PHE A N 1
ATOM 603 C CA . PHE A 1 87 ? -5.822 -5.239 -9.768 1.00 79.12 87 PHE A CA 1
ATOM 604 C C . PHE A 1 87 ? -5.151 -4.060 -10.481 1.00 79.12 87 PHE A C 1
ATOM 606 O O . PHE A 1 87 ? -4.453 -3.247 -9.881 1.00 79.12 87 PHE A O 1
ATOM 613 N N . ALA A 1 88 ? -5.254 -4.058 -11.806 1.00 65.06 88 ALA A N 1
ATOM 614 C CA . ALA A 1 88 ? -4.601 -3.083 -12.667 1.00 65.06 88 ALA A CA 1
ATOM 615 C C . ALA A 1 88 ? -5.126 -1.645 -12.439 1.00 65.06 88 ALA A C 1
ATOM 617 O O . ALA A 1 88 ? -6.203 -1.472 -11.853 1.00 65.06 88 ALA A O 1
ATOM 618 N N . PRO A 1 89 ? -4.411 -0.601 -12.904 1.00 58.47 89 PRO A N 1
ATOM 619 C CA . PRO A 1 89 ? -4.633 0.782 -12.498 1.00 58.47 89 PRO A CA 1
ATOM 620 C C . PRO A 1 89 ? -5.801 1.404 -13.274 1.00 58.47 89 PRO A C 1
ATOM 622 O O . PRO A 1 89 ? -5.649 2.331 -14.064 1.00 58.47 89 PRO A O 1
ATOM 625 N N . ALA A 1 90 ? -7.014 0.910 -13.037 1.00 49.28 90 ALA A N 1
ATOM 626 C CA . ALA A 1 90 ? -8.193 1.730 -13.258 1.00 49.28 90 ALA A CA 1
ATOM 627 C C . ALA A 1 90 ? -8.180 2.880 -12.235 1.00 49.28 90 ALA A C 1
ATOM 629 O O . ALA A 1 90 ? -7.637 2.747 -11.138 1.00 49.28 90 ALA A O 1
ATOM 630 N N . SER A 1 91 ? -8.834 4.000 -12.551 1.00 50.62 91 SER A N 1
ATOM 631 C CA . SER A 1 91 ? -8.947 5.204 -11.701 1.00 50.62 91 SER A CA 1
ATOM 632 C C . SER A 1 91 ? -9.480 4.965 -10.273 1.00 50.62 91 SER A C 1
ATOM 634 O O . SER A 1 91 ? -9.532 5.892 -9.465 1.00 50.62 91 SER A O 1
ATOM 636 N N . SER A 1 92 ? -9.887 3.737 -9.960 1.00 55.28 92 SER A N 1
ATOM 637 C CA . SER A 1 92 ? -10.217 3.247 -8.629 1.00 55.28 92 SER A CA 1
ATOM 638 C C . SER A 1 92 ? -9.963 1.737 -8.573 1.00 55.28 92 SER A C 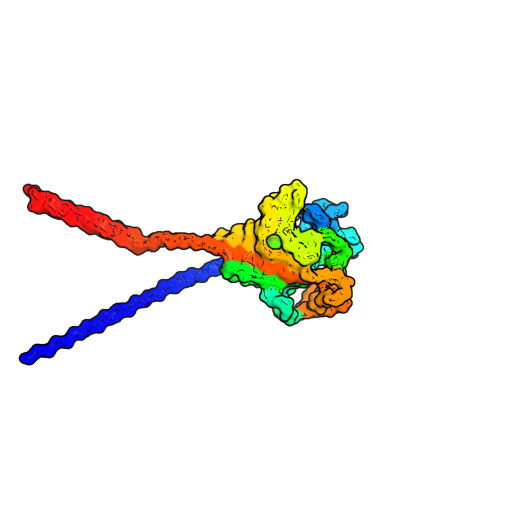1
ATOM 640 O O . SER A 1 92 ? -10.699 0.982 -9.212 1.00 55.28 92 SER A O 1
ATOM 642 N N . PHE A 1 93 ? -8.972 1.287 -7.802 1.00 73.50 93 PHE A N 1
ATOM 643 C CA . PHE A 1 93 ? -8.915 -0.104 -7.346 1.00 73.50 93 PHE A CA 1
ATOM 644 C C . PHE A 1 93 ? -9.381 -0.173 -5.889 1.00 73.50 93 PHE A C 1
ATOM 646 O O . PHE A 1 93 ? -9.375 0.828 -5.176 1.00 73.50 93 PHE A O 1
ATOM 653 N N . SER A 1 94 ? -9.840 -1.340 -5.447 1.00 80.88 94 SER A N 1
ATOM 654 C CA . SER A 1 94 ? -10.178 -1.584 -4.046 1.00 80.88 94 SER A CA 1
ATOM 655 C C . SER A 1 94 ? -9.843 -3.031 -3.718 1.00 80.88 94 SER A C 1
ATOM 657 O O . SER A 1 94 ? -10.499 -3.949 -4.205 1.00 80.88 94 SER A O 1
ATOM 659 N N . ALA A 1 95 ? -8.788 -3.230 -2.934 1.00 85.81 95 ALA A N 1
ATOM 660 C CA . ALA A 1 95 ? -8.397 -4.533 -2.416 1.00 85.81 95 ALA A CA 1
ATOM 661 C C . ALA A 1 95 ? -8.744 -4.587 -0.925 1.00 85.81 95 ALA A C 1
ATOM 663 O O . ALA A 1 95 ? -8.161 -3.856 -0.122 1.00 85.81 95 ALA A O 1
ATOM 664 N N . GLY A 1 96 ? -9.720 -5.420 -0.561 1.00 89.94 96 GLY A N 1
ATOM 665 C CA . GLY A 1 96 ? -10.112 -5.617 0.833 1.00 89.94 96 GLY A CA 1
ATOM 666 C C . GLY A 1 96 ? -8.987 -6.277 1.629 1.00 89.94 96 GLY A C 1
ATOM 667 O O . GLY A 1 96 ? -8.524 -7.357 1.268 1.00 89.94 96 GLY A O 1
ATOM 668 N N . LEU A 1 97 ? -8.568 -5.634 2.713 1.00 92.19 97 LEU A N 1
ATOM 669 C CA . LEU A 1 97 ? -7.567 -6.141 3.642 1.00 92.19 97 LEU A CA 1
ATOM 670 C C . LEU A 1 97 ? -8.252 -6.907 4.772 1.00 92.19 97 LEU A C 1
ATOM 672 O O . LEU A 1 97 ? -9.294 -6.495 5.287 1.00 92.19 97 LEU A O 1
ATOM 676 N N . GLN A 1 98 ? -7.649 -8.025 5.156 1.00 92.81 98 GLN A N 1
ATOM 677 C CA . GLN A 1 98 ? -8.074 -8.829 6.296 1.00 92.81 98 GLN A CA 1
ATOM 678 C C . GLN A 1 98 ? -7.330 -8.397 7.561 1.00 92.81 98 GLN A C 1
ATOM 680 O O . GLN A 1 98 ? -6.241 -7.830 7.481 1.00 92.81 98 GLN A O 1
ATOM 685 N N . GLU A 1 99 ? -7.903 -8.695 8.727 1.00 92.31 99 GLU A N 1
ATOM 686 C CA . GLU A 1 99 ? -7.191 -8.588 10.005 1.00 92.31 99 GLU A CA 1
ATOM 687 C C . GLU A 1 99 ? -5.903 -9.432 9.960 1.00 92.31 99 GLU A C 1
ATOM 689 O O . GLU A 1 99 ? -5.904 -10.569 9.478 1.00 92.31 99 GLU A O 1
ATOM 694 N N . GLY A 1 100 ? -4.800 -8.884 10.470 1.00 93.88 100 GLY A N 1
ATOM 695 C CA . GLY A 1 100 ? -3.472 -9.484 10.381 1.00 93.88 100 GLY A CA 1
ATOM 696 C C . GLY A 1 100 ? -2.707 -9.083 9.117 1.00 93.88 100 GLY A C 1
ATOM 697 O O . GLY A 1 100 ? -2.902 -8.001 8.562 1.00 93.88 100 GLY A O 1
ATOM 698 N N . ALA A 1 101 ? -1.770 -9.934 8.696 1.00 95.38 101 ALA A N 1
ATOM 699 C CA . ALA A 1 101 ? -0.823 -9.623 7.629 1.00 95.38 101 ALA A CA 1
ATOM 700 C C . ALA A 1 101 ? -1.418 -9.849 6.229 1.00 95.38 101 ALA A C 1
ATOM 702 O O . ALA A 1 101 ? -1.871 -10.945 5.903 1.00 95.38 101 ALA A O 1
ATOM 703 N N . ASN A 1 102 ? -1.330 -8.825 5.381 1.00 94.62 102 ASN A N 1
ATOM 704 C CA . ASN A 1 102 ? -1.717 -8.853 3.974 1.00 94.62 102 ASN A CA 1
ATOM 705 C C . ASN A 1 102 ? -0.474 -8.589 3.122 1.00 94.62 102 ASN A C 1
ATOM 707 O O . ASN A 1 102 ? 0.065 -7.480 3.146 1.00 94.62 102 ASN A O 1
ATOM 711 N N . THR A 1 103 ? -0.012 -9.592 2.378 1.00 95.06 103 THR A N 1
ATOM 712 C CA . THR A 1 103 ? 1.100 -9.429 1.434 1.00 95.06 103 THR A CA 1
ATOM 713 C C . THR A 1 103 ? 0.561 -8.994 0.081 1.00 95.06 103 THR A C 1
ATOM 715 O O . THR A 1 103 ? -0.275 -9.679 -0.506 1.00 95.06 103 THR A O 1
ATOM 718 N N . ILE A 1 104 ? 1.057 -7.863 -0.409 1.00 93.88 104 ILE A N 1
ATOM 719 C CA . ILE A 1 104 ? 0.709 -7.305 -1.709 1.00 93.88 104 ILE A CA 1
ATOM 720 C C . ILE A 1 104 ? 1.966 -7.288 -2.568 1.00 93.88 104 ILE A C 1
ATOM 722 O O . ILE A 1 104 ? 2.986 -6.716 -2.183 1.00 93.88 104 ILE A O 1
ATOM 726 N N . TYR A 1 105 ? 1.880 -7.918 -3.726 1.00 93.00 105 TYR A N 1
ATOM 727 C CA . TYR A 1 105 ? 2.922 -7.937 -4.736 1.00 93.00 105 TYR A CA 1
ATOM 728 C C . TYR A 1 105 ? 2.668 -6.830 -5.743 1.00 93.00 105 TYR A C 1
ATOM 730 O O . TYR A 1 105 ? 1.512 -6.473 -5.996 1.00 93.00 105 TYR A O 1
ATOM 738 N N . PHE A 1 106 ? 3.742 -6.280 -6.293 1.00 90.25 106 PHE A N 1
ATOM 739 C CA . PHE A 1 106 ? 3.644 -5.213 -7.266 1.00 90.25 106 PHE A CA 1
ATOM 740 C C . PHE A 1 106 ? 4.607 -5.388 -8.433 1.00 90.25 106 PHE A C 1
ATOM 742 O O . PHE A 1 106 ? 5.701 -5.926 -8.267 1.00 90.25 106 PHE A O 1
ATOM 749 N N . TRP A 1 107 ? 4.188 -4.856 -9.579 1.00 89.38 107 TRP A N 1
ATOM 750 C CA . TRP A 1 107 ? 4.967 -4.722 -10.803 1.00 89.38 107 TRP A CA 1
ATOM 751 C C . TRP A 1 107 ? 4.791 -3.309 -11.350 1.00 89.38 107 TRP A C 1
ATOM 753 O O . TRP A 1 107 ? 3.727 -2.701 -11.209 1.00 89.38 107 TRP A O 1
ATOM 763 N N . ALA A 1 108 ? 5.853 -2.791 -11.937 1.00 84.88 108 ALA A N 1
ATOM 764 C CA . ALA A 1 108 ? 5.948 -1.482 -12.547 1.00 84.88 108 ALA A CA 1
ATOM 765 C C . ALA A 1 108 ? 6.746 -1.646 -13.839 1.00 84.88 108 ALA A C 1
ATOM 767 O O . ALA A 1 108 ? 7.832 -2.229 -13.793 1.00 84.88 108 ALA A O 1
ATOM 768 N N . ASP A 1 109 ? 6.211 -1.134 -14.948 1.00 81.31 109 ASP A N 1
ATOM 769 C CA . ASP A 1 109 ? 6.835 -1.275 -16.268 1.00 81.31 109 ASP A CA 1
ATOM 770 C C . ASP A 1 109 ? 8.284 -0.762 -16.241 1.00 81.31 109 ASP A C 1
ATOM 772 O O . ASP A 1 109 ? 8.659 0.160 -15.494 1.00 81.31 109 ASP A O 1
ATOM 776 N N . GLY A 1 110 ? 9.135 -1.447 -16.994 1.00 71.38 110 GLY A N 1
ATOM 777 C CA . GLY A 1 110 ? 10.574 -1.268 -16.934 1.00 71.38 110 GLY A CA 1
ATOM 778 C C . GLY A 1 110 ? 11.015 0.120 -17.367 1.00 71.38 110 GLY A C 1
ATOM 779 O O . GLY A 1 110 ? 11.871 0.723 -16.724 1.00 71.38 110 GLY A O 1
ATOM 780 N N . ASP A 1 111 ? 10.425 0.664 -18.424 1.00 66.56 111 ASP A N 1
ATOM 781 C CA . ASP A 1 111 ? 10.788 1.978 -18.959 1.00 66.56 111 ASP A CA 1
ATOM 782 C C . ASP A 1 111 ? 10.519 3.135 -17.978 1.00 66.56 111 ASP A C 1
ATOM 784 O O . ASP A 1 111 ? 11.288 4.099 -17.943 1.00 66.56 111 ASP A O 1
ATOM 788 N N . ASP A 1 112 ? 9.524 2.986 -17.102 1.00 61.84 112 ASP A N 1
ATOM 789 C CA . ASP A 1 112 ? 9.206 3.928 -16.026 1.00 61.84 112 ASP A CA 1
ATOM 790 C C . ASP A 1 112 ? 10.172 3.850 -14.829 1.00 61.84 112 ASP A C 1
ATOM 792 O O . ASP A 1 112 ? 10.203 4.744 -13.979 1.00 61.84 112 ASP A O 1
ATOM 796 N N . THR A 1 113 ? 10.964 2.782 -14.717 1.00 65.38 113 THR A N 1
ATOM 797 C CA . THR A 1 113 ? 11.812 2.512 -13.541 1.00 65.38 113 THR A CA 1
ATOM 798 C C . THR A 1 113 ? 13.294 2.324 -13.866 1.00 65.38 113 THR A C 1
ATOM 800 O O . THR A 1 113 ? 14.119 2.259 -12.952 1.00 65.38 113 THR A O 1
ATOM 803 N N . VAL A 1 114 ? 13.666 2.328 -15.148 1.00 64.56 114 VAL A N 1
ATOM 804 C CA . VAL A 1 114 ? 15.057 2.240 -15.608 1.00 64.56 114 VAL A CA 1
ATOM 805 C C . VAL A 1 114 ? 15.848 3.491 -15.211 1.00 64.56 114 VAL A C 1
ATOM 807 O O . VAL A 1 114 ? 15.464 4.629 -15.481 1.00 64.56 114 VAL A O 1
ATOM 810 N N . GLY A 1 115 ? 17.021 3.271 -14.614 1.00 53.31 115 GLY A N 1
ATOM 811 C CA . GLY A 1 115 ? 18.061 4.285 -14.441 1.00 53.31 115 GLY A CA 1
ATOM 812 C C . GLY A 1 115 ? 18.155 4.867 -13.032 1.00 53.31 115 GLY A C 1
ATOM 813 O O . GLY A 1 115 ? 17.497 5.864 -12.731 1.00 53.31 115 GLY A O 1
ATOM 814 N N . GLY A 1 116 ? 19.059 4.288 -12.240 1.00 53.72 116 GLY A N 1
ATOM 815 C CA . GLY A 1 116 ? 19.560 4.825 -10.974 1.00 53.72 116 GLY A CA 1
ATOM 816 C C . GLY A 1 116 ? 19.736 3.735 -9.915 1.00 53.72 116 GLY A C 1
ATOM 817 O O . GLY A 1 116 ? 18.866 2.886 -9.766 1.00 53.72 116 GLY A O 1
ATOM 818 N N . ASP A 1 117 ? 20.838 3.788 -9.162 1.00 56.34 117 ASP A N 1
ATOM 819 C CA . ASP A 1 117 ? 20.990 3.080 -7.872 1.00 56.34 117 ASP A CA 1
ATOM 820 C C . ASP A 1 117 ? 20.204 3.788 -6.742 1.00 56.34 117 ASP A C 1
ATOM 822 O O . ASP A 1 117 ? 20.260 3.408 -5.573 1.00 56.34 117 ASP A O 1
ATOM 826 N N . ASP A 1 118 ? 19.490 4.845 -7.120 1.00 63.16 118 ASP A N 1
ATOM 827 C CA . ASP A 1 118 ? 18.649 5.701 -6.309 1.00 63.16 118 ASP A CA 1
ATOM 828 C C . ASP A 1 118 ? 17.341 4.952 -6.012 1.00 63.16 118 ASP A C 1
ATOM 830 O O . ASP A 1 118 ? 16.623 4.564 -6.933 1.00 63.16 118 ASP A O 1
ATOM 834 N N . GLY A 1 119 ? 17.076 4.672 -4.735 1.00 73.00 119 GLY A N 1
ATOM 835 C CA . GLY A 1 119 ? 15.988 3.818 -4.262 1.00 73.00 119 GLY A CA 1
ATOM 836 C C . GLY A 1 119 ? 14.554 4.153 -4.701 1.00 73.00 119 GLY A C 1
ATOM 837 O O . GLY A 1 119 ? 14.261 4.968 -5.569 1.00 73.00 119 GLY A O 1
ATOM 838 N N . PHE A 1 120 ? 13.594 3.492 -4.063 1.00 77.62 120 PHE A N 1
ATOM 839 C CA . PHE A 1 120 ? 12.182 3.539 -4.428 1.00 77.62 120 PHE A CA 1
ATOM 840 C C . PHE A 1 120 ? 11.329 4.048 -3.280 1.00 77.62 120 PHE A C 1
ATOM 842 O O . PHE A 1 120 ? 11.502 3.656 -2.127 1.00 77.62 120 PHE A O 1
ATOM 849 N N . GLY A 1 121 ? 10.365 4.897 -3.609 1.00 77.88 121 GLY A N 1
ATOM 850 C CA . GLY A 1 121 ? 9.329 5.342 -2.700 1.00 77.88 121 GLY A CA 1
ATOM 851 C C . GLY A 1 121 ? 7.979 4.702 -3.007 1.00 77.88 121 GLY A C 1
ATOM 852 O O . GLY A 1 121 ? 7.631 4.495 -4.169 1.00 77.88 121 GLY A O 1
ATOM 853 N N . LEU A 1 122 ? 7.207 4.413 -1.961 1.00 81.75 122 LEU A N 1
ATOM 854 C CA . LEU A 1 122 ? 5.867 3.832 -2.036 1.00 81.75 122 LEU A CA 1
ATOM 855 C C . LEU A 1 122 ? 4.873 4.735 -1.307 1.00 81.75 122 LEU A C 1
ATOM 857 O O . LEU A 1 122 ? 5.026 4.953 -0.108 1.00 81.75 122 LEU A O 1
ATOM 861 N N . ASN A 1 123 ? 3.827 5.191 -1.998 1.00 80.25 123 ASN A N 1
ATOM 862 C CA . ASN A 1 123 ? 2.671 5.836 -1.364 1.00 80.25 123 ASN A CA 1
ATOM 863 C C . ASN A 1 123 ? 1.457 4.917 -1.423 1.00 80.25 123 ASN A C 1
ATOM 865 O O . ASN A 1 123 ? 1.218 4.307 -2.463 1.00 80.25 123 ASN A O 1
ATOM 869 N N . LEU A 1 124 ? 0.661 4.876 -0.353 1.00 83.94 124 LEU A N 1
ATOM 870 C CA . LEU A 1 124 ? -0.566 4.083 -0.258 1.00 83.94 124 LEU A CA 1
ATOM 871 C C . LEU A 1 124 ? -1.741 4.923 0.263 1.00 83.94 124 LEU A C 1
ATOM 873 O O . LEU A 1 124 ? -1.578 5.807 1.113 1.00 83.94 124 LEU A O 1
ATOM 877 N N . TRP A 1 125 ? -2.945 4.598 -0.212 1.00 85.50 125 TRP A N 1
ATOM 878 C CA . TRP A 1 125 ? -4.205 5.215 0.208 1.00 85.50 125 TRP A CA 1
ATOM 879 C C . TRP A 1 125 ? -5.241 4.154 0.567 1.00 85.50 125 TRP A C 1
ATOM 881 O O . TRP A 1 125 ? -5.390 3.162 -0.147 1.00 85.50 125 TRP A O 1
ATOM 891 N N . PHE A 1 126 ? -6.045 4.414 1.597 1.00 87.25 126 PHE A N 1
ATOM 892 C CA . PHE A 1 126 ? -7.084 3.496 2.073 1.00 87.25 126 PHE A CA 1
ATOM 893 C C . PHE A 1 126 ? -8.482 4.107 1.973 1.00 87.25 126 PHE A C 1
ATOM 895 O O . PHE A 1 126 ? -8.623 5.331 2.002 1.00 87.25 126 PHE A O 1
ATOM 902 N N . ASP A 1 127 ? -9.493 3.251 1.825 1.00 87.31 127 ASP A N 1
ATOM 903 C CA . ASP A 1 127 ? -10.928 3.577 1.866 1.00 87.31 127 ASP A CA 1
ATOM 904 C C . ASP A 1 127 ? -11.346 4.766 0.996 1.00 87.31 127 ASP A C 1
ATOM 906 O O . ASP A 1 127 ? -12.218 5.561 1.347 1.00 87.31 127 ASP A O 1
ATOM 910 N N . GLY A 1 128 ? -10.700 4.909 -0.164 1.00 76.69 128 GLY A N 1
ATOM 911 C CA . GLY A 1 128 ? -11.023 5.964 -1.113 1.00 76.69 128 GLY A CA 1
ATOM 912 C C . GLY A 1 128 ? -10.786 7.362 -0.545 1.00 76.69 128 GLY A C 1
ATOM 913 O O . GLY A 1 128 ? -11.561 8.258 -0.866 1.00 76.69 128 GLY A O 1
ATOM 914 N N . ALA A 1 129 ? -9.733 7.551 0.274 1.00 72.50 129 ALA A N 1
ATOM 915 C CA . ALA A 1 129 ? -9.327 8.837 0.872 1.00 72.50 129 ALA A CA 1
ATOM 916 C C . ALA A 1 129 ? -9.220 9.993 -0.164 1.00 72.50 129 ALA A C 1
ATOM 918 O O . ALA A 1 129 ? -9.516 9.814 -1.335 1.00 72.50 129 ALA A O 1
ATOM 919 N N . ALA A 1 130 ? -8.721 11.184 0.170 1.00 67.25 130 ALA A N 1
ATOM 920 C CA . ALA A 1 130 ? -8.391 12.202 -0.850 1.00 67.25 130 ALA A CA 1
ATOM 921 C C . ALA A 1 130 ? -6.948 12.067 -1.384 1.00 67.25 130 ALA A C 1
ATOM 923 O O . ALA A 1 130 ? -6.097 11.438 -0.755 1.00 67.25 130 ALA A O 1
ATOM 924 N N . ALA A 1 131 ? -6.638 12.677 -2.537 1.00 62.25 131 ALA A N 1
ATOM 925 C CA . ALA A 1 131 ? -5.285 12.665 -3.123 1.00 62.25 131 ALA A CA 1
ATOM 926 C C . ALA A 1 131 ? -4.212 13.204 -2.196 1.00 62.25 131 ALA A C 1
ATOM 928 O O . ALA A 1 131 ? -3.171 12.585 -2.007 1.00 62.25 131 ALA A O 1
ATOM 929 N N . SER A 1 132 ? -4.542 14.317 -1.561 1.00 60.09 132 SER A N 1
ATOM 930 C CA . SER A 1 132 ? -3.734 14.990 -0.558 1.00 60.09 132 SER A CA 1
ATOM 931 C C . SER A 1 132 ? -3.597 14.214 0.754 1.00 60.09 132 SER A C 1
ATOM 933 O O . SER A 1 132 ? -2.773 14.589 1.580 1.00 60.09 132 SER A O 1
ATOM 935 N N . ALA A 1 133 ? -4.384 13.155 0.959 1.00 66.19 133 ALA A N 1
ATOM 936 C CA . ALA A 1 133 ? -4.413 12.363 2.182 1.00 66.19 133 ALA A CA 1
ATOM 937 C C . ALA A 1 133 ? -3.721 11.011 1.968 1.00 66.19 133 ALA A C 1
ATOM 939 O O . ALA A 1 133 ? -4.351 9.958 2.068 1.00 66.19 133 ALA A O 1
ATOM 940 N N . VAL A 1 134 ? -2.431 11.049 1.619 1.00 62.75 134 VAL A N 1
ATOM 941 C CA . VAL A 1 134 ? -1.595 9.840 1.612 1.00 62.75 134 VAL A CA 1
ATOM 942 C C . VAL A 1 134 ? -1.531 9.288 3.023 1.00 62.75 134 VAL A C 1
ATOM 944 O O . VAL A 1 134 ? -1.205 10.014 3.959 1.00 62.75 134 VAL A O 1
ATOM 947 N N . ALA A 1 135 ? -1.866 8.011 3.160 1.00 69.25 135 ALA A N 1
ATOM 948 C CA . ALA A 1 135 ? -1.932 7.357 4.454 1.00 69.25 135 ALA A CA 1
ATOM 949 C C . ALA A 1 135 ? -0.566 6.813 4.883 1.00 69.25 135 ALA A C 1
ATOM 951 O O . ALA A 1 135 ? -0.171 6.969 6.034 1.00 69.25 135 ALA A O 1
ATOM 952 N N . ILE A 1 136 ? 0.164 6.192 3.952 1.00 73.88 136 ILE A N 1
ATOM 953 C CA . ILE A 1 136 ? 1.500 5.636 4.187 1.00 73.88 136 ILE A CA 1
ATOM 954 C C . ILE A 1 136 ? 2.424 6.082 3.056 1.00 73.88 136 ILE A C 1
ATOM 956 O O . ILE A 1 136 ? 2.037 6.011 1.892 1.00 73.88 136 ILE A O 1
ATOM 960 N N . SER A 1 137 ? 3.633 6.522 3.412 1.00 72.06 137 SER A N 1
ATOM 961 C CA . SER A 1 137 ? 4.707 6.903 2.489 1.00 72.06 137 SER A CA 1
ATOM 962 C C . SER A 1 137 ? 6.022 6.310 2.982 1.00 72.06 137 SER A C 1
ATOM 964 O O . SER A 1 137 ? 6.465 6.648 4.078 1.00 72.06 137 SER A O 1
ATOM 966 N N . ALA A 1 138 ? 6.619 5.408 2.211 1.00 71.56 138 ALA A N 1
ATOM 967 C CA . ALA A 1 138 ? 7.815 4.657 2.586 1.00 71.56 138 ALA A CA 1
ATOM 968 C C . ALA A 1 138 ? 8.931 4.825 1.555 1.00 71.56 138 ALA A C 1
ATOM 970 O O . ALA A 1 138 ? 8.657 5.126 0.399 1.00 71.56 138 ALA A O 1
ATOM 971 N N . PHE A 1 139 ? 10.175 4.576 1.972 1.00 71.38 139 PHE A N 1
ATOM 972 C CA . PHE A 1 139 ? 11.366 4.625 1.124 1.00 71.38 139 PHE A CA 1
ATOM 973 C C . PHE A 1 139 ? 12.229 3.377 1.328 1.00 71.38 139 PHE A C 1
ATOM 975 O O . PHE A 1 139 ? 12.538 3.031 2.468 1.00 71.38 139 PHE A O 1
ATOM 982 N N . ALA A 1 140 ? 12.634 2.731 0.237 1.00 69.69 140 ALA A N 1
ATOM 983 C CA . ALA A 1 140 ? 13.579 1.621 0.201 1.00 69.69 140 ALA A CA 1
ATOM 984 C C . ALA A 1 140 ? 14.797 2.023 -0.654 1.00 69.69 140 ALA A C 1
ATOM 986 O O . ALA A 1 140 ? 14.644 2.194 -1.860 1.00 69.69 140 ALA A O 1
ATOM 987 N N . PRO A 1 141 ? 15.997 2.177 -0.067 1.00 58.16 141 PRO A N 1
ATOM 988 C CA . PRO A 1 141 ? 17.138 2.799 -0.743 1.00 58.16 141 PRO A CA 1
ATOM 989 C C . PRO A 1 141 ? 17.730 1.974 -1.883 1.00 58.16 141 PRO A C 1
ATOM 991 O O . PRO A 1 141 ? 18.349 2.551 -2.763 1.00 58.16 141 PRO A O 1
ATOM 994 N N . THR A 1 142 ? 17.564 0.651 -1.876 1.00 67.69 142 THR A N 1
ATOM 995 C CA . THR A 1 142 ? 18.148 -0.241 -2.884 1.00 67.69 142 THR A CA 1
ATOM 996 C C . THR A 1 142 ? 17.337 -1.535 -3.025 1.00 67.69 142 THR A C 1
ATOM 998 O O . THR A 1 142 ? 16.591 -1.907 -2.108 1.00 67.69 142 THR A O 1
ATOM 1001 N N . PRO A 1 143 ? 17.487 -2.271 -4.142 1.00 69.31 143 PRO A N 1
ATOM 1002 C CA . PRO A 1 143 ? 16.985 -3.637 -4.263 1.00 69.31 143 PRO A CA 1
ATOM 1003 C C . PRO A 1 143 ? 17.416 -4.526 -3.098 1.00 69.31 143 PRO A C 1
ATOM 1005 O O . PRO A 1 143 ? 18.570 -4.511 -2.671 1.00 69.31 143 PRO A O 1
ATOM 1008 N N . GLY A 1 144 ? 16.475 -5.307 -2.571 1.00 68.31 144 GLY A N 1
ATOM 1009 C CA . GLY A 1 144 ? 16.690 -6.176 -1.415 1.00 68.31 144 GLY A CA 1
ATOM 1010 C C . GLY A 1 144 ? 16.708 -5.471 -0.053 1.00 68.31 144 GLY A C 1
ATOM 1011 O O . GLY A 1 144 ? 16.691 -6.166 0.965 1.00 68.31 144 GLY A O 1
ATOM 1012 N N . ALA A 1 145 ? 16.694 -4.135 0.007 1.00 64.25 145 ALA A N 1
ATOM 1013 C CA . ALA A 1 145 ? 16.547 -3.409 1.265 1.00 64.25 145 ALA A CA 1
ATOM 1014 C C . ALA A 1 145 ? 15.080 -3.386 1.725 1.00 64.25 145 ALA A C 1
ATOM 1016 O O . ALA A 1 145 ? 14.162 -3.232 0.919 1.00 64.25 145 ALA A O 1
ATOM 1017 N N . SER A 1 146 ? 14.861 -3.514 3.038 1.00 65.31 146 SER A N 1
ATOM 1018 C CA . SER A 1 146 ? 13.591 -3.129 3.660 1.00 65.31 146 SER A CA 1
ATOM 1019 C C . SER A 1 146 ? 13.522 -1.609 3.774 1.00 65.31 146 SER A C 1
ATOM 1021 O O . SER A 1 146 ? 14.563 -0.954 3.874 1.00 65.31 146 SER A O 1
ATOM 1023 N N . PHE A 1 147 ? 12.317 -1.043 3.837 1.00 71.75 147 PHE A N 1
ATOM 1024 C CA . PHE A 1 147 ? 12.173 0.400 4.011 1.00 71.75 147 PHE A CA 1
ATOM 1025 C C . PHE A 1 147 ? 12.967 0.930 5.215 1.00 71.75 147 PHE A C 1
ATOM 1027 O O . PHE A 1 147 ? 12.946 0.366 6.314 1.00 71.75 147 PHE A O 1
ATOM 1034 N N . ALA A 1 148 ? 13.677 2.028 4.988 1.00 59.47 148 ALA A N 1
ATOM 1035 C CA . ALA A 1 148 ? 14.583 2.635 5.946 1.00 59.47 148 ALA A CA 1
ATOM 1036 C C . ALA A 1 148 ? 14.213 4.103 6.146 1.00 59.47 148 ALA A C 1
ATOM 1038 O O . ALA A 1 148 ? 13.794 4.793 5.216 1.00 59.47 148 ALA A O 1
ATOM 1039 N N . ALA A 1 149 ? 14.394 4.591 7.370 1.00 59.88 149 ALA A N 1
ATOM 1040 C CA . ALA A 1 149 ? 14.463 6.025 7.580 1.00 59.88 149 ALA A CA 1
ATOM 1041 C C . ALA A 1 149 ? 15.755 6.560 6.956 1.00 59.88 149 ALA A C 1
ATOM 1043 O O . ALA A 1 149 ? 16.783 5.879 6.971 1.00 59.88 149 ALA A O 1
ATOM 1044 N N . ASN A 1 150 ? 15.724 7.799 6.477 1.00 59.50 150 ASN A N 1
ATOM 1045 C CA . ASN A 1 150 ? 16.929 8.531 6.130 1.00 59.50 150 ASN A CA 1
ATOM 1046 C C . ASN A 1 150 ? 17.881 8.516 7.339 1.00 59.50 150 ASN A C 1
ATOM 1048 O O . ASN A 1 150 ? 17.526 8.971 8.430 1.00 59.50 150 ASN A O 1
ATOM 1052 N N . GLY A 1 151 ? 19.089 7.980 7.148 1.00 57.03 151 GLY A N 1
ATOM 1053 C CA . GLY A 1 151 ? 20.043 7.743 8.235 1.00 57.03 151 GLY A CA 1
ATOM 1054 C C . GLY A 1 151 ? 20.525 9.012 8.947 1.00 57.03 151 GLY A C 1
ATOM 1055 O O . GLY A 1 151 ? 21.008 8.926 10.071 1.00 57.03 151 GLY A O 1
ATOM 1056 N N . SER A 1 152 ? 20.373 10.188 8.329 1.00 58.69 152 SER A N 1
ATOM 1057 C CA . SER A 1 152 ? 20.729 11.480 8.931 1.00 58.69 152 SER A CA 1
ATOM 1058 C C . SER A 1 152 ? 19.577 12.140 9.690 1.00 58.69 152 SER A C 1
ATOM 1060 O O . SER A 1 152 ? 19.830 12.893 10.627 1.00 58.69 152 SER A O 1
ATOM 1062 N N . THR A 1 153 ? 18.320 11.879 9.315 1.00 64.56 153 THR A N 1
ATOM 1063 C CA . THR A 1 153 ? 17.151 12.552 9.916 1.00 64.56 153 THR A CA 1
ATOM 1064 C C . THR A 1 153 ? 16.268 11.631 10.758 1.00 64.56 153 THR A C 1
ATOM 1066 O O . THR A 1 153 ? 15.468 12.122 11.550 1.00 64.56 153 THR A O 1
ATOM 1069 N N . GLY A 1 154 ? 16.382 10.308 10.607 1.00 68.25 154 GLY A N 1
ATOM 1070 C CA . GLY A 1 154 ? 15.455 9.344 11.212 1.00 68.25 154 GLY A CA 1
ATOM 1071 C C . GLY A 1 154 ? 14.034 9.414 10.631 1.00 68.25 154 GLY A C 1
ATOM 1072 O O . GLY A 1 154 ? 13.116 8.795 11.175 1.00 68.25 154 GLY A O 1
ATOM 1073 N N . CYS A 1 155 ? 13.856 10.147 9.527 1.00 66.62 155 CYS A N 1
ATOM 1074 C CA . CYS A 1 155 ? 12.578 10.364 8.864 1.00 66.62 155 CYS A CA 1
ATOM 1075 C C . CYS A 1 155 ? 12.450 9.519 7.597 1.00 66.62 155 CYS A C 1
ATOM 1077 O O . CYS A 1 155 ? 13.410 9.353 6.847 1.00 66.62 155 CYS A O 1
ATOM 1079 N N . THR A 1 156 ? 11.232 9.087 7.297 1.00 66.25 156 THR A N 1
ATOM 1080 C CA . THR A 1 156 ? 10.807 8.772 5.928 1.00 66.25 156 THR A CA 1
ATOM 1081 C C . THR A 1 156 ? 10.108 9.999 5.341 1.00 66.25 156 THR A C 1
ATOM 1083 O O . THR A 1 156 ? 9.412 10.728 6.057 1.00 66.25 156 THR A O 1
ATOM 1086 N N . ALA A 1 157 ? 10.342 10.288 4.059 1.00 58.19 157 ALA A N 1
ATOM 1087 C CA . ALA A 1 157 ? 9.691 11.406 3.387 1.00 58.19 157 ALA A CA 1
ATOM 1088 C C . ALA A 1 157 ? 8.223 11.053 3.118 1.00 58.19 157 ALA A C 1
ATOM 1090 O O . ALA A 1 157 ? 7.926 10.065 2.445 1.00 58.19 157 ALA A O 1
ATOM 1091 N N . ALA A 1 158 ? 7.298 11.854 3.645 1.00 55.75 158 ALA A N 1
ATOM 1092 C CA . ALA A 1 158 ? 5.898 11.790 3.258 1.00 55.75 158 ALA A CA 1
ATOM 1093 C C . ALA A 1 158 ? 5.699 12.285 1.822 1.00 55.75 158 ALA A C 1
ATOM 1095 O O . ALA A 1 158 ? 6.488 13.071 1.301 1.00 55.75 158 ALA A O 1
ATOM 1096 N N . TYR A 1 159 ? 4.553 11.950 1.239 1.00 55.94 159 TYR A N 1
ATOM 1097 C CA . TYR A 1 159 ? 4.076 12.516 -0.023 1.00 55.94 159 TYR A CA 1
ATOM 1098 C C . TYR A 1 159 ? 4.124 14.056 -0.102 1.00 55.94 159 TYR A C 1
ATOM 1100 O O . TYR A 1 159 ? 4.389 14.624 -1.157 1.00 55.94 159 TYR A O 1
ATOM 1108 N N . ASN A 1 160 ? 3.859 14.748 1.010 1.00 55.97 160 ASN A N 1
ATOM 1109 C CA . ASN A 1 160 ? 3.930 16.210 1.105 1.00 55.97 160 ASN A CA 1
ATOM 1110 C C . ASN A 1 160 ? 5.300 16.715 1.597 1.00 55.97 160 ASN A C 1
ATOM 1112 O O . ASN A 1 160 ? 5.389 17.844 2.076 1.00 55.97 160 ASN A O 1
ATOM 1116 N N . PHE A 1 161 ? 6.334 15.873 1.540 1.00 59.12 161 PHE A N 1
ATOM 1117 C CA . PHE A 1 161 ? 7.689 16.134 2.035 1.00 59.12 161 PHE A CA 1
ATOM 1118 C C . PHE A 1 161 ? 7.786 16.379 3.550 1.00 59.12 161 PHE A C 1
ATOM 1120 O O . PHE A 1 161 ? 8.833 16.794 4.043 1.00 59.12 161 PHE A O 1
ATOM 1127 N N . SER A 1 162 ? 6.720 16.113 4.316 1.00 61.59 162 SER A N 1
ATOM 1128 C CA . SER A 1 162 ? 6.807 16.126 5.778 1.00 61.59 162 SER A CA 1
ATOM 1129 C C . SER A 1 162 ? 7.614 14.929 6.293 1.00 61.59 162 SER A C 1
ATOM 1131 O O . SER A 1 162 ? 7.660 13.870 5.669 1.00 61.59 162 SER A O 1
ATOM 1133 N N . CYS A 1 163 ? 8.278 15.104 7.436 1.00 65.44 163 CYS A N 1
ATOM 1134 C CA . CYS A 1 163 ? 8.976 14.013 8.109 1.00 65.44 163 CYS A CA 1
ATOM 1135 C C . CYS A 1 163 ? 7.956 13.081 8.771 1.00 65.44 163 CYS A C 1
ATOM 1137 O O . CYS A 1 163 ? 7.216 13.510 9.660 1.00 65.44 163 CYS A O 1
ATOM 1139 N N . ILE A 1 164 ? 7.971 11.802 8.394 1.00 64.75 164 ILE A N 1
ATOM 1140 C CA . ILE A 1 164 ? 7.329 10.738 9.167 1.00 64.75 164 ILE A CA 1
ATOM 1141 C C . ILE A 1 164 ? 8.422 10.046 9.977 1.00 64.75 164 ILE A C 1
ATOM 1143 O O . ILE A 1 164 ? 9.326 9.417 9.424 1.00 64.75 164 ILE A O 1
ATOM 1147 N N . ALA A 1 165 ? 8.369 10.205 11.298 1.00 63.06 165 ALA A N 1
ATOM 1148 C CA . ALA A 1 165 ? 9.340 9.604 12.202 1.00 63.06 165 ALA A CA 1
ATOM 1149 C C . ALA A 1 165 ? 9.178 8.076 12.225 1.00 63.06 165 ALA A C 1
ATOM 1151 O O . ALA A 1 165 ? 8.090 7.579 12.515 1.00 63.06 165 ALA A O 1
ATOM 1152 N N . GLY A 1 166 ? 10.263 7.340 11.973 1.00 58.88 166 GLY A N 1
ATOM 1153 C CA . GLY A 1 166 ? 10.286 5.883 12.117 1.00 58.88 166 GLY A CA 1
ATOM 1154 C C . GLY A 1 166 ? 11.037 5.152 11.007 1.00 58.88 166 GLY A C 1
ATOM 1155 O O . GLY A 1 166 ? 11.043 5.564 9.851 1.00 58.88 166 GLY A O 1
ATOM 1156 N N . SER A 1 167 ? 11.647 4.028 11.387 1.00 57.09 167 SER A N 1
ATOM 1157 C CA . SER A 1 167 ? 12.182 2.998 10.488 1.00 57.09 167 SER A CA 1
ATOM 1158 C C . SER A 1 167 ? 11.510 1.664 10.827 1.00 57.09 167 SER A C 1
ATOM 1160 O O . SER A 1 167 ? 11.180 1.425 11.988 1.00 57.09 167 SER A O 1
ATOM 1162 N N . GLY A 1 168 ? 11.258 0.810 9.835 1.00 62.75 168 GLY A N 1
ATOM 1163 C CA . GLY A 1 168 ? 10.767 -0.558 10.054 1.00 62.75 168 GLY A CA 1
ATOM 1164 C C . GLY A 1 168 ? 9.271 -0.745 10.368 1.00 62.75 168 GLY A C 1
ATOM 1165 O O . GLY A 1 168 ? 8.794 -1.868 10.237 1.00 62.75 168 GLY A O 1
ATOM 1166 N N . ALA A 1 169 ? 8.501 0.303 10.702 1.00 71.38 169 ALA A N 1
ATOM 1167 C CA . ALA A 1 169 ? 7.028 0.259 10.704 1.00 71.38 169 ALA A CA 1
ATOM 1168 C C . ALA A 1 169 ? 6.392 1.644 10.475 1.00 71.38 169 ALA A C 1
ATOM 1170 O O . ALA A 1 169 ? 6.742 2.598 11.169 1.00 71.38 169 ALA A O 1
ATOM 1171 N N . LEU A 1 170 ? 5.427 1.755 9.555 1.00 79.75 170 LEU A N 1
ATOM 1172 C CA . LEU A 1 170 ? 4.637 2.980 9.331 1.00 79.75 170 LEU A CA 1
ATOM 1173 C C . LEU A 1 170 ? 3.153 2.682 9.532 1.00 79.75 170 LEU A C 1
ATOM 1175 O O . LEU A 1 170 ? 2.609 1.840 8.825 1.00 79.75 170 LEU A O 1
ATOM 1179 N N . SER A 1 171 ? 2.506 3.348 10.492 1.00 84.62 171 SER A N 1
ATOM 1180 C CA . SER A 1 171 ? 1.111 3.067 10.865 1.00 84.62 171 SER A CA 1
ATOM 1181 C C . SER A 1 171 ? 0.172 4.221 10.540 1.00 84.62 171 SER A C 1
ATOM 1183 O O . SER A 1 171 ? 0.509 5.383 10.756 1.00 84.62 171 SER A O 1
ATOM 1185 N N . PHE A 1 172 ? -1.032 3.886 10.088 1.00 83.31 172 PHE A N 1
ATOM 1186 C CA . PHE A 1 172 ? -2.107 4.824 9.796 1.00 83.31 172 PHE A CA 1
ATOM 1187 C C . PHE A 1 172 ? -3.435 4.295 10.340 1.00 83.31 172 PHE A C 1
ATOM 1189 O O . PHE A 1 172 ? -3.723 3.107 10.228 1.00 83.31 172 PHE A O 1
ATOM 1196 N N . VAL A 1 173 ? -4.255 5.169 10.920 1.00 86.88 173 VAL A N 1
ATOM 1197 C CA . VAL A 1 173 ? -5.563 4.788 11.470 1.00 86.88 173 VAL A CA 1
ATOM 1198 C C . VAL A 1 173 ? -6.654 5.064 10.438 1.00 86.88 173 VAL A C 1
ATOM 1200 O O . VAL A 1 173 ? -6.817 6.198 9.990 1.00 86.88 173 VAL A O 1
ATOM 1203 N N . VAL A 1 174 ? -7.421 4.031 10.094 1.00 86.12 174 VAL A N 1
ATOM 1204 C CA . VAL A 1 174 ? -8.579 4.084 9.196 1.00 86.12 174 VAL A CA 1
ATOM 1205 C C . VAL A 1 174 ? -9.812 3.627 9.971 1.00 86.12 174 VAL A C 1
ATOM 1207 O O . VAL A 1 174 ? -9.995 2.441 10.244 1.00 86.12 174 VAL A O 1
ATOM 1210 N N . GLY A 1 175 ? -10.661 4.573 10.378 1.00 87.12 175 GLY A N 1
ATOM 1211 C CA . GLY A 1 175 ? -11.812 4.261 11.227 1.00 87.12 175 GLY A CA 1
ATOM 1212 C C . GLY A 1 175 ? -11.379 3.665 12.573 1.00 87.12 175 GLY A C 1
ATOM 1213 O O . GLY A 1 175 ? -10.706 4.335 13.352 1.00 87.12 175 GLY A O 1
ATOM 1214 N N . ALA A 1 176 ? -11.782 2.420 12.847 1.00 87.94 176 ALA A N 1
ATOM 1215 C CA . ALA A 1 176 ? -11.401 1.671 14.052 1.00 87.94 176 ALA A CA 1
ATOM 1216 C C . ALA A 1 176 ? -10.162 0.776 13.853 1.00 87.94 176 ALA A C 1
ATOM 1218 O O . ALA A 1 176 ? -9.724 0.105 14.788 1.00 87.94 176 ALA A O 1
ATOM 1219 N N . SER A 1 177 ? -9.612 0.748 12.642 1.00 90.88 177 SER A N 1
ATOM 1220 C CA . SER A 1 177 ? -8.486 -0.100 12.270 1.00 90.88 177 SER A CA 1
ATOM 1221 C C . SER A 1 177 ? -7.197 0.709 12.231 1.00 90.88 177 SER A C 1
ATOM 1223 O O . SER A 1 177 ? -7.187 1.873 11.842 1.00 90.88 177 SER A O 1
ATOM 1225 N N . THR A 1 178 ? -6.088 0.080 12.584 1.00 91.50 178 THR A N 1
ATOM 1226 C CA . THR A 1 178 ? -4.735 0.565 12.333 1.00 91.50 178 THR A CA 1
ATOM 1227 C C . THR A 1 178 ? -4.124 -0.302 11.244 1.00 91.50 178 THR A C 1
ATOM 1229 O O . THR A 1 178 ? -4.095 -1.521 11.359 1.00 91.50 178 THR A O 1
ATOM 1232 N N . VAL A 1 179 ? -3.644 0.323 10.176 1.00 91.25 179 VAL A N 1
ATOM 1233 C CA . VAL A 1 179 ? -2.892 -0.337 9.110 1.00 91.25 179 VAL A CA 1
ATOM 1234 C C . VAL A 1 179 ? -1.425 0.000 9.293 1.00 91.25 179 VAL A C 1
ATOM 1236 O O . VAL A 1 179 ? -1.061 1.174 9.294 1.00 91.25 179 VAL A O 1
ATOM 1239 N N . THR A 1 180 ? -0.582 -1.016 9.415 1.00 90.69 180 THR A N 1
ATOM 1240 C CA . THR A 1 180 ? 0.863 -0.866 9.575 1.00 90.69 180 THR A CA 1
ATOM 1241 C C . THR A 1 180 ? 1.592 -1.492 8.394 1.00 90.69 180 THR A C 1
ATOM 1243 O O . THR A 1 180 ? 1.493 -2.694 8.172 1.00 90.69 180 THR A O 1
ATOM 1246 N N . LEU A 1 181 ? 2.374 -0.703 7.661 1.00 89.31 181 LEU A N 1
ATOM 1247 C CA . LEU A 1 181 ? 3.359 -1.222 6.716 1.00 89.31 181 LEU A CA 1
ATOM 1248 C C . LEU A 1 181 ? 4.544 -1.795 7.499 1.00 89.31 181 LEU A C 1
ATOM 1250 O O . LEU A 1 181 ? 5.193 -1.054 8.237 1.00 89.31 181 LEU A O 1
ATOM 1254 N N . THR A 1 182 ? 4.818 -3.090 7.338 1.00 87.69 182 THR A N 1
ATOM 1255 C CA . THR A 1 182 ? 5.874 -3.811 8.081 1.00 87.69 182 THR A CA 1
ATOM 1256 C C . THR A 1 182 ? 6.983 -4.373 7.201 1.00 87.69 182 THR A C 1
ATOM 1258 O O . THR A 1 182 ? 8.059 -4.675 7.703 1.00 87.69 182 THR A O 1
ATOM 1261 N N . ASP A 1 183 ? 6.755 -4.510 5.895 1.00 87.69 183 ASP A N 1
ATOM 1262 C CA . ASP A 1 183 ? 7.797 -4.874 4.929 1.00 87.69 183 ASP A CA 1
ATOM 1263 C C . ASP A 1 183 ? 7.511 -4.152 3.611 1.00 87.69 183 ASP A C 1
ATOM 1265 O O . ASP A 1 183 ? 6.352 -4.001 3.233 1.00 87.69 183 ASP A O 1
ATOM 1269 N N . PHE A 1 184 ? 8.552 -3.693 2.930 1.00 87.38 184 PHE A N 1
ATOM 1270 C CA . PHE A 1 184 ? 8.496 -3.153 1.571 1.00 87.38 184 PHE A CA 1
ATOM 1271 C C . PHE A 1 184 ? 9.841 -3.454 0.936 1.00 87.38 184 PHE A C 1
ATOM 1273 O O . PHE A 1 184 ? 10.867 -3.001 1.448 1.00 87.38 184 PHE A O 1
ATOM 1280 N N . ARG A 1 185 ? 9.829 -4.258 -0.128 1.00 87.75 185 ARG A N 1
ATOM 1281 C CA . ARG A 1 185 ? 11.034 -4.747 -0.791 1.00 87.75 185 ARG A CA 1
ATOM 1282 C C . ARG A 1 185 ? 10.897 -4.672 -2.293 1.00 87.75 185 ARG A C 1
ATOM 1284 O O . ARG A 1 185 ? 9.897 -5.117 -2.852 1.00 87.75 185 ARG A O 1
ATOM 1291 N N . ILE A 1 186 ? 11.966 -4.208 -2.923 1.00 85.94 186 ILE A N 1
ATOM 1292 C CA . ILE A 1 186 ? 12.188 -4.334 -4.359 1.00 85.94 186 ILE A CA 1
ATOM 1293 C C . ILE A 1 186 ? 12.967 -5.632 -4.592 1.00 85.94 186 ILE A C 1
ATOM 1295 O O . ILE A 1 186 ? 14.050 -5.806 -4.028 1.00 85.94 186 ILE A O 1
ATOM 1299 N N . GLN A 1 187 ? 12.406 -6.561 -5.364 1.00 86.75 187 GLN A N 1
ATOM 1300 C CA . GLN A 1 187 ? 13.014 -7.865 -5.656 1.00 86.75 187 GLN A CA 1
ATOM 1301 C C . GLN A 1 187 ? 13.777 -7.864 -6.980 1.00 86.75 187 GLN A C 1
ATOM 1303 O O . GLN A 1 187 ? 14.849 -8.462 -7.058 1.00 86.75 187 GLN A O 1
ATOM 1308 N N . GLY A 1 188 ? 13.262 -7.164 -7.988 1.00 84.94 188 GLY A N 1
ATOM 1309 C CA . GLY A 1 188 ? 13.925 -6.999 -9.274 1.00 84.94 188 GLY A CA 1
ATOM 1310 C C . GLY A 1 188 ? 13.728 -5.599 -9.829 1.00 84.94 188 GLY A C 1
ATOM 1311 O O . GLY A 1 188 ? 12.757 -4.921 -9.495 1.00 84.94 188 GLY A O 1
ATOM 1312 N N . LEU A 1 189 ? 14.689 -5.178 -10.647 1.00 83.19 189 LEU A N 1
ATOM 1313 C CA . LEU A 1 189 ? 14.682 -3.895 -11.335 1.00 83.19 189 LEU A CA 1
ATOM 1314 C C . LEU A 1 189 ? 14.366 -4.078 -12.811 1.00 83.19 189 LEU A C 1
ATOM 1316 O O . LEU A 1 189 ? 14.876 -5.000 -13.458 1.00 83.19 189 LEU A O 1
ATOM 1320 N N . GLY A 1 190 ? 13.596 -3.131 -13.331 1.00 78.25 190 GLY A N 1
ATOM 1321 C CA . GLY A 1 190 ? 13.256 -3.067 -14.733 1.00 78.25 190 GLY A CA 1
ATOM 1322 C C . GLY A 1 190 ? 14.470 -2.827 -15.630 1.00 78.25 190 GLY A C 1
ATOM 1323 O O . GLY A 1 190 ? 15.448 -2.183 -15.244 1.00 78.25 190 GLY A O 1
ATOM 1324 N N . GLY A 1 191 ? 14.432 -3.397 -16.834 1.00 68.06 191 GLY A N 1
ATOM 1325 C CA . GLY A 1 191 ? 15.489 -3.272 -17.847 1.00 68.06 191 GLY A CA 1
ATOM 1326 C C . GLY A 1 191 ? 16.777 -4.087 -17.621 1.00 68.06 191 GLY A C 1
ATOM 1327 O O . GLY A 1 191 ? 17.679 -4.024 -18.459 1.00 68.06 191 GLY A O 1
ATOM 1328 N N . GLY A 1 192 ? 16.896 -4.869 -16.539 1.00 64.31 192 GLY A N 1
ATOM 1329 C CA . GLY A 1 192 ? 18.024 -5.797 -16.316 1.00 64.31 192 GLY A CA 1
ATOM 1330 C C . GLY A 1 192 ? 17.931 -7.094 -17.139 1.00 64.31 192 GLY A C 1
ATOM 1331 O O . GLY A 1 192 ? 16.904 -7.361 -17.743 1.00 64.31 192 GLY A O 1
ATOM 1332 N N . GLN A 1 1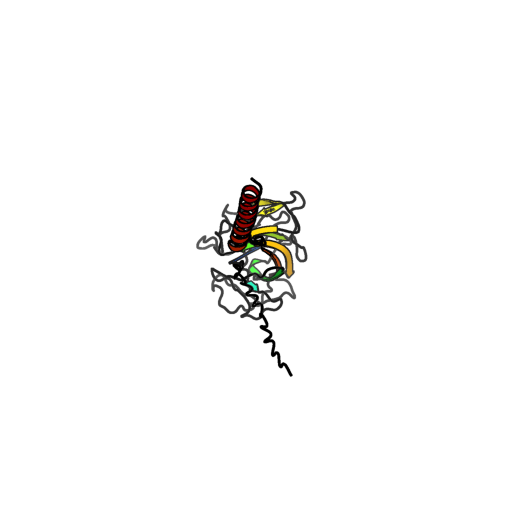93 ? 18.966 -7.948 -17.165 1.00 53.25 193 GLN A N 1
ATOM 1333 C CA . GLN A 1 193 ? 18.842 -9.324 -17.694 1.00 53.25 193 GLN A CA 1
ATOM 1334 C C . GLN A 1 193 ? 18.271 -10.266 -16.620 1.00 53.25 193 GLN A C 1
ATOM 1336 O O . GLN A 1 193 ? 18.761 -10.270 -15.495 1.00 53.25 193 GLN A O 1
ATOM 1341 N N . GLY A 1 194 ? 17.277 -11.092 -16.976 1.00 63.28 194 GLY A N 1
ATOM 1342 C CA . GLY A 1 194 ? 16.670 -12.079 -16.067 1.00 63.28 194 GLY A CA 1
ATOM 1343 C C . GLY A 1 194 ? 15.597 -11.535 -15.114 1.00 63.28 194 GLY A C 1
ATOM 1344 O O . GLY A 1 194 ? 15.321 -12.175 -14.103 1.00 63.28 194 GLY A O 1
ATOM 1345 N N . GLY A 1 195 ? 15.026 -10.364 -15.409 1.00 75.00 195 GLY A N 1
ATOM 1346 C CA . GLY A 1 195 ? 13.857 -9.838 -14.706 1.00 75.00 195 GLY A CA 1
ATOM 1347 C C . GLY A 1 195 ? 12.555 -10.509 -15.148 1.00 75.00 195 GLY A C 1
ATOM 1348 O O . GLY A 1 195 ? 12.545 -11.347 -16.051 1.00 75.00 195 GLY A O 1
ATOM 1349 N N . GLU A 1 196 ? 11.466 -10.157 -14.473 1.00 86.81 196 GLU A N 1
ATOM 1350 C CA . GLU A 1 196 ? 10.121 -10.552 -14.888 1.00 86.81 196 GLU A CA 1
ATOM 1351 C C . GLU A 1 196 ? 9.580 -9.525 -15.879 1.00 86.81 196 GLU A C 1
ATOM 1353 O O . GLU A 1 196 ? 9.840 -8.347 -15.705 1.00 86.81 196 GLU A O 1
ATOM 1358 N N . ASP A 1 197 ? 8.841 -9.962 -16.891 1.00 89.38 197 ASP A N 1
ATOM 1359 C CA . ASP A 1 197 ? 8.135 -9.108 -17.853 1.00 89.38 197 ASP A CA 1
ATOM 1360 C C . ASP A 1 197 ? 6.696 -9.625 -17.899 1.00 89.38 197 ASP A C 1
ATOM 1362 O O . ASP A 1 197 ? 6.415 -10.713 -18.415 1.00 89.38 197 ASP A O 1
ATOM 1366 N N . ARG A 1 198 ? 5.809 -8.922 -17.200 1.00 87.88 198 ARG A N 1
ATOM 1367 C CA . ARG A 1 198 ? 4.421 -9.321 -16.947 1.00 87.88 198 ARG A CA 1
ATOM 1368 C C . ARG A 1 198 ? 3.442 -8.215 -17.270 1.00 87.88 198 ARG A C 1
ATOM 1370 O O . ARG A 1 198 ? 2.291 -8.517 -17.602 1.00 87.88 198 ARG A O 1
ATOM 1377 N N . VAL A 1 199 ? 3.855 -6.969 -17.082 1.00 85.69 199 VAL A N 1
ATOM 1378 C CA . VAL A 1 199 ? 2.979 -5.817 -17.205 1.00 85.69 199 VAL A CA 1
ATOM 1379 C C . VAL A 1 199 ? 3.498 -4.893 -18.285 1.00 85.69 199 VAL A C 1
ATOM 1381 O O . VAL A 1 199 ? 4.688 -4.782 -18.527 1.00 85.69 199 VAL A O 1
ATOM 1384 N N . TYR A 1 200 ? 2.565 -4.236 -18.950 1.00 82.81 200 TYR A N 1
ATOM 1385 C CA . TYR A 1 200 ? 2.874 -3.253 -19.961 1.00 82.81 200 TYR A CA 1
ATOM 1386 C C . TYR A 1 200 ? 1.941 -2.085 -19.768 1.00 82.81 200 TYR A C 1
ATOM 1388 O O . TYR A 1 200 ? 0.718 -2.257 -19.640 1.00 82.81 200 TYR A O 1
ATOM 1396 N N . HIS A 1 201 ? 2.517 -0.894 -19.773 1.00 74.50 201 HIS A N 1
ATOM 1397 C CA . HIS A 1 201 ? 1.750 0.320 -19.841 1.00 74.50 201 HIS A CA 1
ATOM 1398 C C . HIS A 1 201 ? 2.332 1.277 -20.880 1.00 74.50 201 HIS A C 1
ATOM 1400 O O . HIS A 1 201 ? 3.307 1.978 -20.642 1.00 74.50 201 HIS A O 1
ATOM 1406 N N . ASP A 1 202 ? 1.647 1.391 -22.017 1.00 67.75 202 ASP A N 1
ATOM 1407 C CA . ASP A 1 202 ? 1.944 2.431 -22.994 1.00 67.75 202 ASP A CA 1
ATOM 1408 C C . ASP A 1 202 ? 1.233 3.739 -22.632 1.00 67.75 202 ASP A C 1
ATOM 1410 O O . ASP A 1 202 ? 0.045 3.775 -22.305 1.00 67.75 202 ASP A O 1
ATOM 1414 N N . ASN A 1 203 ? 1.936 4.855 -22.783 1.00 57.84 203 ASN A N 1
ATOM 1415 C CA . ASN A 1 203 ? 1.350 6.180 -22.650 1.00 57.84 203 ASN A CA 1
ATOM 1416 C C . ASN A 1 203 ? 0.389 6.539 -23.802 1.00 57.84 203 ASN A C 1
ATOM 1418 O O . ASN A 1 203 ? -0.442 7.438 -23.638 1.00 57.84 203 ASN A O 1
ATOM 1422 N N . VAL A 1 204 ? 0.460 5.831 -24.937 1.00 57.97 204 VAL A N 1
ATOM 1423 C CA . VAL A 1 204 ? -0.449 6.012 -26.081 1.00 57.97 204 VAL A CA 1
ATOM 1424 C C . VAL A 1 204 ? -1.705 5.156 -25.942 1.00 57.97 204 VAL A C 1
ATOM 1426 O O . VAL A 1 204 ? -2.809 5.601 -26.264 1.00 57.97 204 VAL A O 1
ATOM 1429 N N . ASN A 1 205 ? -1.545 3.937 -25.433 1.00 57.09 205 ASN A N 1
ATOM 1430 C CA . ASN A 1 205 ? -2.621 2.979 -25.248 1.00 57.09 205 ASN A CA 1
ATOM 1431 C C . ASN A 1 205 ? -2.744 2.705 -23.756 1.00 57.09 205 ASN A C 1
ATOM 1433 O O . ASN A 1 205 ? -2.079 1.816 -23.231 1.00 57.09 205 ASN A O 1
ATOM 1437 N N . GLY A 1 206 ? -3.593 3.488 -23.080 1.00 60.19 206 GLY A N 1
ATOM 1438 C CA . GLY A 1 206 ? -3.865 3.284 -21.659 1.00 60.19 206 GLY A CA 1
ATOM 1439 C C . GLY A 1 206 ? -4.154 1.812 -21.367 1.00 60.19 206 GLY A C 1
ATOM 1440 O O . GLY A 1 206 ? -4.685 1.109 -22.232 1.00 60.19 206 GLY A O 1
ATOM 1441 N N . PHE A 1 207 ? -3.776 1.365 -20.166 1.00 63.81 207 PHE A N 1
ATOM 1442 C CA . PHE A 1 207 ? -3.824 -0.041 -19.771 1.00 63.81 207 PHE A CA 1
ATOM 1443 C C . PHE A 1 207 ? -5.042 -0.777 -20.350 1.00 63.81 207 PHE A C 1
ATOM 1445 O O . PHE A 1 207 ? -6.192 -0.440 -20.051 1.00 63.81 207 PHE A O 1
ATOM 1452 N N . THR A 1 208 ? -4.782 -1.790 -21.176 1.00 64.19 208 THR A N 1
ATOM 1453 C CA . THR A 1 208 ? -5.813 -2.671 -21.725 1.00 64.19 208 THR A CA 1
ATOM 1454 C C . THR A 1 208 ? -5.762 -3.995 -20.972 1.00 64.19 208 THR A C 1
ATOM 1456 O O . THR A 1 208 ? -4.843 -4.779 -21.196 1.00 64.19 208 THR A O 1
ATOM 1459 N N . PRO A 1 209 ? -6.725 -4.266 -20.068 1.00 67.38 209 PRO A N 1
ATOM 1460 C CA . PRO A 1 209 ? -6.793 -5.553 -19.402 1.00 67.38 209 PRO A CA 1
ATOM 1461 C C . PRO A 1 209 ? -6.954 -6.690 -20.428 1.00 67.38 209 PRO A C 1
ATOM 1463 O O . PRO A 1 209 ? -7.719 -6.539 -21.386 1.00 67.38 209 PRO A O 1
ATOM 1466 N N . PRO A 1 210 ? -6.322 -7.852 -20.202 1.00 75.69 210 PRO A N 1
ATOM 1467 C CA . PRO A 1 210 ? -5.531 -8.194 -19.020 1.00 75.69 210 PRO A CA 1
ATOM 1468 C C . PRO A 1 210 ? -4.063 -7.729 -19.130 1.00 75.69 210 PRO A C 1
ATOM 1470 O O . PRO A 1 210 ? -3.594 -7.375 -20.212 1.00 75.69 210 PRO A O 1
ATOM 1473 N N . ALA A 1 211 ? -3.334 -7.734 -18.009 1.00 78.81 211 ALA A N 1
ATOM 1474 C CA . ALA A 1 211 ? -1.914 -7.378 -18.015 1.00 78.81 211 ALA A CA 1
ATOM 1475 C C . ALA A 1 211 ? -1.112 -8.304 -18.940 1.00 78.81 211 ALA A C 1
ATOM 1477 O O . ALA A 1 211 ? -1.389 -9.502 -19.017 1.00 78.81 211 ALA A O 1
ATOM 1478 N N . HIS A 1 212 ? -0.162 -7.748 -19.683 1.00 82.06 212 HIS A N 1
ATOM 1479 C CA . HIS A 1 212 ? 0.620 -8.489 -20.662 1.00 82.06 212 HIS A CA 1
ATOM 1480 C C . HIS A 1 212 ? 2.038 -7.936 -20.762 1.00 82.06 212 HIS A C 1
ATOM 1482 O O . HIS A 1 212 ? 2.258 -6.762 -20.503 1.00 82.06 212 HIS A O 1
ATOM 1488 N N . ALA A 1 213 ? 2.963 -8.805 -21.158 1.00 86.44 213 ALA A N 1
ATOM 1489 C CA . ALA A 1 213 ? 4.382 -8.524 -21.345 1.00 86.44 213 ALA A CA 1
ATOM 1490 C C . ALA A 1 213 ? 4.667 -7.696 -22.617 1.00 86.44 213 ALA A C 1
ATOM 1492 O O . ALA A 1 213 ? 3.966 -7.866 -23.623 1.00 86.44 213 ALA A O 1
ATOM 1493 N N . ASN A 1 214 ? 5.718 -6.867 -22.612 1.00 84.81 214 ASN A N 1
ATOM 1494 C CA . ASN A 1 214 ? 6.147 -6.037 -23.758 1.00 84.81 214 ASN A CA 1
ATOM 1495 C C . ASN A 1 214 ? 7.574 -6.334 -24.267 1.00 84.81 214 ASN A C 1
ATOM 1497 O O . ASN A 1 214 ? 8.028 -5.716 -25.234 1.00 84.81 214 ASN A O 1
ATOM 1501 N N . GLY A 1 215 ? 8.279 -7.291 -23.666 1.00 86.56 215 GLY A N 1
ATOM 1502 C CA . GLY A 1 215 ? 9.679 -7.605 -23.950 1.00 86.56 215 GLY A CA 1
ATOM 1503 C C . GLY A 1 215 ? 10.683 -6.784 -23.133 1.00 86.56 215 GLY A C 1
ATOM 1504 O O . GLY A 1 215 ? 11.887 -6.883 -23.393 1.00 86.56 215 GLY A O 1
ATOM 1505 N N . VAL A 1 216 ? 10.219 -5.974 -22.181 1.00 84.38 216 VAL A N 1
ATOM 1506 C CA . VAL A 1 216 ? 11.026 -5.174 -21.259 1.00 84.38 216 VAL A CA 1
ATOM 1507 C C . VAL A 1 216 ? 10.769 -5.687 -19.849 1.00 84.38 216 VAL A C 1
ATOM 1509 O O . VAL A 1 216 ? 9.638 -5.842 -19.423 1.00 84.38 216 VAL A O 1
ATOM 1512 N N . ASN A 1 217 ? 11.839 -5.967 -19.109 1.00 88.44 217 ASN A N 1
ATOM 1513 C CA . ASN A 1 217 ? 11.677 -6.438 -17.739 1.00 88.44 217 ASN A CA 1
ATOM 1514 C C . ASN A 1 217 ? 11.132 -5.324 -16.843 1.00 88.44 217 ASN A C 1
ATOM 1516 O O . ASN A 1 217 ? 11.614 -4.194 -16.921 1.00 88.44 217 ASN A O 1
ATOM 1520 N N . ASP A 1 218 ? 10.228 -5.695 -15.951 1.00 87.19 218 ASP A N 1
ATOM 1521 C CA . ASP A 1 218 ? 9.558 -4.889 -14.943 1.00 87.19 218 ASP A CA 1
ATOM 1522 C C . ASP A 1 218 ? 10.404 -4.715 -13.680 1.00 87.19 218 ASP A C 1
ATOM 1524 O O . ASP A 1 218 ? 11.181 -5.590 -13.272 1.00 87.19 218 ASP A O 1
ATOM 1528 N N . THR A 1 219 ? 10.174 -3.604 -12.984 1.00 87.00 219 THR A N 1
ATOM 1529 C CA . THR A 1 219 ? 10.501 -3.506 -11.560 1.00 87.00 219 THR A CA 1
ATOM 1530 C C . THR A 1 219 ? 9.403 -4.180 -10.757 1.00 87.00 219 THR A C 1
ATOM 1532 O O . THR A 1 219 ? 8.227 -3.856 -10.906 1.00 87.00 219 THR A O 1
ATOM 1535 N N . TYR A 1 220 ? 9.774 -5.082 -9.853 1.00 89.56 220 TYR A N 1
ATOM 1536 C CA . TYR A 1 220 ? 8.799 -5.830 -9.066 1.00 89.56 220 TYR A CA 1
ATOM 1537 C C . TYR A 1 220 ? 9.251 -6.061 -7.632 1.00 89.56 220 TYR A C 1
ATOM 1539 O O . TYR A 1 220 ? 10.434 -5.970 -7.281 1.00 89.56 220 TYR A O 1
ATOM 1547 N N . GLY A 1 221 ? 8.285 -6.377 -6.780 1.00 90.62 221 GLY A N 1
ATOM 1548 C CA . GLY A 1 221 ? 8.534 -6.687 -5.387 1.00 90.62 221 GLY A CA 1
ATOM 1549 C C . GLY A 1 221 ? 7.255 -6.895 -4.600 1.00 90.62 221 GLY A C 1
ATOM 1550 O O . GLY A 1 221 ? 6.219 -7.278 -5.143 1.00 90.62 221 GLY A O 1
ATOM 1551 N N . TYR A 1 222 ? 7.328 -6.656 -3.294 1.00 92.62 222 TYR A N 1
ATOM 1552 C CA . TYR A 1 222 ? 6.166 -6.784 -2.425 1.00 92.62 222 TYR A CA 1
ATOM 1553 C C . TYR A 1 222 ? 6.222 -5.837 -1.229 1.00 92.62 222 TYR A C 1
ATOM 1555 O O . TYR A 1 222 ? 7.275 -5.314 -0.853 1.00 92.62 222 TYR A O 1
ATOM 1563 N N . PHE A 1 223 ? 5.072 -5.657 -0.594 1.00 92.50 223 PHE A N 1
ATOM 1564 C CA . PHE A 1 223 ? 4.950 -5.047 0.718 1.00 92.50 223 PHE A CA 1
ATOM 1565 C C . PHE A 1 223 ? 3.933 -5.790 1.588 1.00 92.50 223 PHE A C 1
ATOM 1567 O O . PHE A 1 223 ? 3.092 -6.538 1.091 1.00 92.50 223 PHE A O 1
ATOM 1574 N N . VAL A 1 224 ? 4.026 -5.609 2.905 1.00 93.19 224 VAL A N 1
ATOM 1575 C CA . VAL A 1 224 ? 3.133 -6.244 3.883 1.00 93.19 224 VAL A CA 1
ATOM 1576 C C . VAL A 1 224 ? 2.406 -5.183 4.691 1.00 93.19 224 VAL A C 1
ATOM 1578 O O . VAL A 1 224 ? 3.038 -4.337 5.326 1.00 93.19 224 VAL A O 1
ATOM 1581 N N . LEU A 1 225 ? 1.076 -5.266 4.687 1.00 93.50 225 LEU A N 1
ATOM 1582 C CA . LEU A 1 225 ? 0.184 -4.448 5.499 1.00 93.50 225 LEU A CA 1
ATOM 1583 C C . LEU A 1 225 ? -0.410 -5.296 6.619 1.00 93.50 225 LEU A C 1
ATOM 1585 O O . LEU A 1 225 ? -1.212 -6.196 6.368 1.00 93.50 225 LEU A O 1
ATOM 1589 N N . ASN A 1 226 ? -0.031 -5.002 7.856 1.00 94.31 226 ASN A N 1
ATOM 1590 C CA . ASN A 1 226 ? -0.634 -5.599 9.033 1.00 94.31 226 ASN A CA 1
ATOM 1591 C C . ASN A 1 226 ? -1.812 -4.739 9.499 1.00 94.31 226 ASN A C 1
ATOM 1593 O O . ASN A 1 226 ? -1.616 -3.588 9.886 1.00 94.31 226 ASN A O 1
ATOM 1597 N N . VAL A 1 227 ? -3.023 -5.284 9.454 1.00 94.19 227 VAL A N 1
ATOM 1598 C CA . VAL A 1 227 ? -4.231 -4.608 9.933 1.00 94.19 227 VAL A CA 1
ATOM 1599 C C . VAL A 1 227 ? -4.526 -5.086 11.344 1.00 94.19 227 VAL A C 1
ATOM 1601 O O . VAL A 1 227 ? -4.626 -6.289 11.577 1.00 94.19 227 VAL A O 1
ATOM 1604 N N . THR A 1 228 ? -4.650 -4.149 12.278 1.00 93.50 228 THR A N 1
ATOM 1605 C CA . THR A 1 228 ? -5.170 -4.418 13.615 1.00 93.50 228 THR A CA 1
ATOM 1606 C C . THR A 1 228 ? -6.426 -3.610 13.850 1.00 93.50 228 THR A C 1
ATOM 1608 O O . THR A 1 228 ? -6.450 -2.400 13.638 1.00 93.50 228 THR A O 1
ATOM 1611 N N . THR A 1 229 ? -7.484 -4.247 14.312 1.00 89.94 229 THR A N 1
ATOM 1612 C CA . THR A 1 229 ? -8.701 -3.543 14.691 1.00 89.94 229 THR A CA 1
ATOM 1613 C C . THR A 1 229 ? -8.729 -3.307 16.187 1.00 89.94 229 THR A C 1
ATOM 1615 O O . THR A 1 229 ? -8.427 -4.188 16.990 1.00 89.94 229 THR A O 1
ATOM 1618 N N . ALA A 1 230 ? -9.059 -2.077 16.586 1.00 85.38 230 ALA A N 1
ATOM 1619 C CA . ALA A 1 230 ? -9.315 -1.805 17.984 1.00 85.38 230 ALA A CA 1
ATOM 1620 C C . ALA A 1 230 ? -10.534 -2.630 18.390 1.00 85.38 230 ALA A C 1
ATOM 1622 O O . ALA A 1 230 ? -11.644 -2.370 17.918 1.00 85.38 230 ALA A O 1
ATOM 1623 N N . ASP A 1 231 ? -10.317 -3.611 19.263 1.00 78.00 231 ASP A N 1
ATOM 1624 C CA . ASP A 1 231 ? -11.405 -4.303 19.930 1.00 78.00 231 ASP A CA 1
ATOM 1625 C C . ASP A 1 231 ? -12.217 -3.227 20.649 1.00 78.00 231 ASP A C 1
ATOM 1627 O O . ASP A 1 231 ? -11.771 -2.625 21.634 1.00 78.00 231 ASP A O 1
ATOM 1631 N N . THR A 1 232 ? -13.404 -2.922 20.129 1.00 69.44 232 THR A N 1
ATOM 1632 C CA . THR A 1 232 ? -14.363 -2.131 20.883 1.00 69.44 232 THR A CA 1
ATOM 1633 C C . THR A 1 232 ? -14.727 -3.001 22.068 1.00 69.44 232 THR A C 1
ATOM 1635 O O . THR A 1 232 ? -15.530 -3.924 21.921 1.00 69.44 232 THR A O 1
ATOM 1638 N N . ALA A 1 233 ? -14.072 -2.762 23.210 1.00 71.88 233 ALA A N 1
ATOM 1639 C CA . ALA A 1 233 ? -14.343 -3.487 24.440 1.00 71.88 233 ALA A CA 1
ATOM 1640 C C . ALA A 1 233 ? -15.865 -3.575 24.586 1.00 71.88 233 ALA A C 1
ATOM 1642 O O . ALA A 1 233 ? -16.506 -2.523 24.459 1.00 71.88 233 ALA A O 1
ATOM 1643 N N . PRO A 1 234 ? -16.443 -4.779 24.775 1.00 68.94 234 PRO A N 1
ATOM 1644 C CA . PRO A 1 234 ? -17.884 -4.941 24.808 1.00 68.94 234 PRO A CA 1
ATOM 1645 C C . PRO A 1 234 ? -18.449 -3.930 25.792 1.00 68.94 234 PRO A C 1
ATOM 1647 O O . PRO A 1 234 ? -18.225 -4.030 27.002 1.00 68.94 234 PRO A O 1
ATOM 1650 N N . VAL A 1 235 ? -19.119 -2.901 25.272 1.00 74.00 235 VAL A N 1
ATOM 1651 C CA . VAL A 1 235 ? -19.856 -1.978 26.124 1.00 74.00 235 VAL A CA 1
ATOM 1652 C C . VAL A 1 235 ? -20.858 -2.877 26.833 1.00 74.00 235 VAL A C 1
ATOM 1654 O O . VAL A 1 235 ? -21.586 -3.578 26.123 1.00 74.00 235 VAL A O 1
ATOM 1657 N N . PRO A 1 236 ? -20.873 -2.937 28.183 1.00 72.75 236 PRO A N 1
ATOM 1658 C CA . PRO A 1 236 ? -21.768 -3.836 28.890 1.00 72.75 236 PRO A CA 1
ATOM 1659 C C . PRO A 1 236 ? -23.158 -3.612 28.329 1.00 72.75 236 PRO A C 1
ATOM 1661 O O . PRO A 1 236 ? -23.639 -2.474 28.335 1.00 72.75 236 PRO A O 1
ATOM 1664 N N . GLU A 1 237 ? -23.729 -4.662 27.746 1.00 80.62 237 GLU A N 1
ATOM 1665 C CA . GLU A 1 237 ? -24.941 -4.515 26.958 1.00 80.62 237 GLU A CA 1
ATOM 1666 C C . GLU A 1 237 ? -26.017 -3.841 27.818 1.00 80.62 237 GLU A C 1
ATOM 1668 O O . GLU A 1 237 ? -26.009 -3.993 29.047 1.00 80.62 237 GLU A O 1
ATOM 1673 N N . PRO A 1 238 ? -26.988 -3.128 27.225 1.00 81.31 238 PRO A N 1
ATOM 1674 C CA . PRO A 1 238 ? -28.089 -2.526 27.978 1.00 81.31 238 PRO A CA 1
ATOM 1675 C C . PRO A 1 238 ? -28.760 -3.508 28.959 1.00 81.31 238 PRO A C 1
ATOM 1677 O O . PRO A 1 238 ? -29.232 -3.106 30.023 1.00 81.31 238 PRO A O 1
ATOM 1680 N N . ALA A 1 239 ? -28.728 -4.811 28.652 1.00 82.62 239 ALA A N 1
ATOM 1681 C CA . ALA A 1 239 ? -29.158 -5.888 29.536 1.00 82.62 239 ALA A CA 1
ATOM 1682 C C . ALA A 1 239 ? -28.318 -6.019 30.822 1.00 82.62 239 ALA A C 1
ATOM 1684 O O . ALA A 1 239 ? -28.883 -6.212 31.896 1.00 82.62 239 ALA A O 1
ATOM 1685 N N . SER A 1 240 ? -26.991 -5.873 30.764 1.00 85.12 240 SER A N 1
ATOM 1686 C CA . SER A 1 240 ? -26.123 -5.881 31.949 1.00 85.12 240 SER A CA 1
ATOM 1687 C C . SER A 1 240 ? -26.428 -4.703 32.874 1.00 85.12 240 SER A C 1
ATOM 1689 O O . SER A 1 240 ? -26.485 -4.874 34.092 1.00 85.12 240 SER A O 1
ATOM 1691 N N . TRP A 1 241 ? -26.707 -3.525 32.311 1.00 90.56 241 TRP A N 1
ATOM 1692 C CA . TRP A 1 241 ? -27.134 -2.355 33.085 1.00 90.56 241 TRP A CA 1
ATOM 1693 C C . TRP A 1 241 ? -28.504 -2.580 33.715 1.00 90.56 241 TRP A C 1
ATOM 1695 O O . TRP A 1 241 ? -28.693 -2.316 34.902 1.00 90.56 241 TRP A O 1
ATOM 1705 N N . ALA A 1 242 ? -29.445 -3.131 32.946 1.00 91.44 242 ALA A N 1
ATOM 1706 C CA . ALA A 1 242 ? -30.765 -3.483 33.447 1.00 91.44 242 ALA A CA 1
ATOM 1707 C C . ALA A 1 242 ? -30.684 -4.507 34.591 1.00 91.44 242 ALA A C 1
ATOM 1709 O O . ALA A 1 242 ? -31.361 -4.338 35.603 1.00 91.44 242 ALA A O 1
ATOM 1710 N N . LEU A 1 243 ? -29.819 -5.520 34.483 1.00 90.50 243 LEU A N 1
ATOM 1711 C CA . LEU A 1 243 ? -29.593 -6.511 35.535 1.00 90.50 243 LEU A CA 1
ATOM 1712 C C . LEU A 1 243 ? -28.942 -5.905 36.780 1.00 90.50 243 LEU A C 1
ATOM 1714 O O . LEU A 1 243 ? -29.355 -6.244 37.888 1.00 90.50 243 LEU A O 1
ATOM 1718 N N . MET A 1 244 ? -27.983 -4.984 36.633 1.00 94.25 244 MET A N 1
ATOM 1719 C CA . MET A 1 244 ? -27.422 -4.269 37.784 1.00 94.25 244 MET A CA 1
ATOM 1720 C C . MET A 1 244 ? -28.486 -3.414 38.475 1.00 94.25 244 MET A C 1
ATOM 1722 O O . MET A 1 244 ? -28.645 -3.504 39.690 1.00 94.25 244 MET A O 1
ATOM 1726 N N . ILE A 1 245 ? -29.260 -2.631 37.719 1.00 94.62 245 ILE A N 1
ATOM 1727 C CA . ILE A 1 245 ? -30.328 -1.784 38.269 1.00 94.62 245 ILE A CA 1
ATOM 1728 C C . ILE A 1 245 ? -31.398 -2.641 38.954 1.00 94.62 245 ILE A C 1
ATOM 1730 O O . ILE A 1 245 ? -31.804 -2.335 40.075 1.00 94.62 245 ILE A O 1
ATOM 1734 N N . ALA A 1 246 ? -31.822 -3.738 38.324 1.00 95.75 246 ALA A N 1
ATOM 1735 C CA . ALA A 1 246 ? -32.774 -4.675 38.907 1.00 95.75 246 ALA A CA 1
ATOM 1736 C C . ALA A 1 246 ? -32.215 -5.328 40.181 1.00 95.75 246 ALA A C 1
ATOM 1738 O O . ALA A 1 246 ? -32.905 -5.373 41.200 1.00 95.75 246 ALA A O 1
ATOM 1739 N N . GLY A 1 247 ? -30.957 -5.775 40.158 1.00 95.75 247 GLY A N 1
ATOM 1740 C CA . GLY A 1 247 ? -30.276 -6.372 41.306 1.00 95.75 247 GLY A CA 1
ATOM 1741 C C . GLY A 1 247 ? -30.166 -5.407 42.487 1.00 95.75 247 GLY A C 1
ATOM 1742 O O . GLY A 1 247 ? -30.545 -5.753 43.608 1.00 95.75 247 GLY A O 1
ATOM 1743 N N . PHE A 1 248 ? -29.736 -4.166 42.243 1.00 97.12 248 PHE A N 1
ATOM 1744 C CA . PHE A 1 248 ? -29.670 -3.130 43.275 1.00 97.12 248 PHE A CA 1
ATOM 1745 C C . PHE A 1 248 ? -31.058 -2.717 43.776 1.00 97.12 248 PHE A C 1
ATOM 1747 O O . PHE A 1 248 ? -31.241 -2.521 44.979 1.00 97.12 248 PHE A O 1
ATOM 1754 N N . GLY A 1 249 ? -32.053 -2.643 42.891 1.00 96.81 249 GLY A N 1
ATOM 1755 C CA . GLY A 1 249 ? -33.444 -2.388 43.261 1.00 96.81 249 GLY A CA 1
ATOM 1756 C C . GLY A 1 249 ? -34.002 -3.469 44.190 1.00 96.81 249 GLY A C 1
ATOM 1757 O O . GLY A 1 249 ? -34.564 -3.164 45.246 1.00 96.81 249 GLY A O 1
ATOM 1758 N N . LEU A 1 250 ? -33.789 -4.743 43.859 1.00 97.12 250 LEU A N 1
ATOM 1759 C CA . LEU A 1 250 ? -34.210 -5.877 44.685 1.00 97.12 250 LEU A CA 1
ATOM 1760 C C . LEU A 1 250 ? -33.486 -5.906 46.037 1.00 97.12 250 LEU A C 1
ATOM 1762 O O . LEU A 1 250 ? -34.133 -6.025 47.078 1.00 97.12 250 LEU A O 1
ATOM 1766 N N . ALA A 1 251 ? -32.166 -5.716 46.056 1.00 97.06 251 ALA A N 1
ATOM 1767 C CA . ALA A 1 251 ? -31.405 -5.655 47.303 1.00 97.06 251 ALA A CA 1
ATOM 1768 C C . ALA A 1 251 ? -31.872 -4.493 48.204 1.00 97.06 251 ALA A C 1
ATOM 1770 O O . ALA A 1 251 ? -32.087 -4.667 49.408 1.00 97.06 251 ALA A O 1
ATOM 1771 N N . GLY A 1 252 ? -32.097 -3.313 47.617 1.00 97.06 252 GLY A N 1
ATOM 1772 C CA . GLY A 1 252 ? -32.594 -2.139 48.329 1.00 97.06 252 GLY A CA 1
ATOM 1773 C C . GLY A 1 252 ? -33.994 -2.342 48.915 1.00 97.06 252 GLY A C 1
ATOM 1774 O O . GLY A 1 252 ? -34.240 -1.990 50.073 1.00 97.06 252 GLY A O 1
ATOM 1775 N N . THR A 1 253 ? -34.913 -2.946 48.154 1.00 96.81 253 THR A N 1
ATOM 1776 C CA . THR A 1 253 ? -36.274 -3.245 48.636 1.00 96.81 253 THR A CA 1
ATOM 1777 C C . THR A 1 253 ? -36.270 -4.264 49.777 1.00 96.81 253 THR A C 1
ATOM 1779 O O . THR A 1 253 ? -36.938 -4.027 50.786 1.00 96.81 253 THR A O 1
ATOM 1782 N N . ALA A 1 254 ? -35.458 -5.323 49.688 1.00 96.69 254 ALA A N 1
ATOM 1783 C CA . ALA A 1 254 ? -35.320 -6.336 50.738 1.00 96.69 254 ALA A CA 1
ATOM 1784 C C . ALA A 1 254 ? -34.783 -5.760 52.065 1.00 96.69 254 ALA A C 1
ATOM 1786 O O . ALA A 1 254 ? -35.256 -6.104 53.151 1.00 96.69 254 ALA A O 1
ATOM 1787 N N . LEU A 1 255 ? -33.822 -4.832 52.007 1.00 96.50 255 LEU A N 1
ATOM 1788 C CA . LEU A 1 255 ? -33.323 -4.147 53.206 1.00 96.50 255 LEU A CA 1
ATOM 1789 C C . LEU A 1 255 ? -34.393 -3.249 53.846 1.00 96.50 255 LEU A C 1
ATOM 1791 O O . LEU A 1 255 ? -34.470 -3.147 55.074 1.00 96.50 255 LEU A O 1
ATOM 1795 N N . ARG A 1 256 ? -35.235 -2.604 53.030 1.00 95.31 256 ARG A N 1
ATOM 1796 C CA . ARG A 1 256 ? -36.281 -1.687 53.505 1.00 95.31 256 ARG A CA 1
ATOM 1797 C C . ARG A 1 256 ? -37.440 -2.427 54.173 1.00 95.31 256 ARG A C 1
ATOM 1799 O O . ARG A 1 256 ? -37.953 -1.944 55.181 1.00 95.31 256 ARG A O 1
ATOM 1806 N N . THR A 1 257 ? -37.827 -3.594 53.658 1.00 96.00 257 THR A N 1
ATOM 1807 C CA . THR A 1 257 ? -38.860 -4.442 54.276 1.00 96.00 257 THR A CA 1
ATOM 1808 C C . THR A 1 257 ? -38.387 -5.025 55.604 1.00 96.00 257 THR A C 1
ATOM 1810 O O . THR A 1 257 ? -39.127 -4.971 56.583 1.00 96.00 257 THR A O 1
ATOM 1813 N N . ARG A 1 258 ? -37.128 -5.475 55.695 1.00 94.81 258 ARG A N 1
ATOM 1814 C CA . ARG A 1 258 ? -36.573 -6.022 56.943 1.00 94.81 258 ARG A CA 1
ATOM 1815 C C . ARG A 1 258 ? -36.507 -4.994 58.075 1.00 94.81 258 ARG A C 1
ATOM 1817 O O . ARG A 1 258 ? -36.820 -5.335 59.208 1.00 94.81 258 ARG A O 1
ATOM 1824 N N . ARG A 1 259 ? -36.155 -3.733 57.789 1.00 93.81 259 ARG A N 1
ATOM 1825 C CA . ARG A 1 259 ? -36.167 -2.664 58.810 1.00 93.81 259 ARG A CA 1
ATOM 1826 C C . ARG A 1 259 ? -37.565 -2.388 59.360 1.00 93.81 259 ARG A C 1
ATOM 1828 O O . ARG A 1 259 ? -37.689 -2.123 60.544 1.00 93.81 259 ARG A O 1
ATOM 1835 N N . ARG A 1 260 ? -38.602 -2.467 58.519 1.00 93.94 260 ARG A N 1
ATOM 1836 C CA . ARG A 1 260 ? -40.000 -2.278 58.948 1.00 93.94 260 ARG A CA 1
ATOM 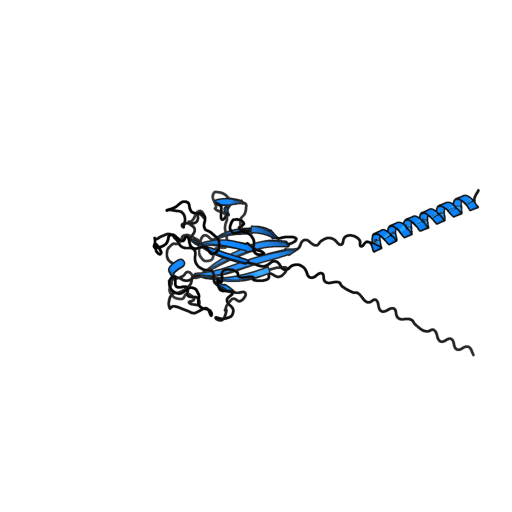1837 C C . ARG A 1 260 ? -40.544 -3.440 59.773 1.00 93.94 260 ARG A C 1
ATOM 1839 O O . ARG A 1 260 ? -41.472 -3.232 60.528 1.00 93.94 260 ARG A O 1
ATOM 1846 N N . ALA A 1 261 ? -39.997 -4.642 59.610 1.00 91.44 261 ALA A N 1
ATOM 1847 C CA . ALA A 1 261 ? -40.391 -5.804 60.403 1.00 91.44 261 ALA A CA 1
ATOM 1848 C C . ALA A 1 261 ? -39.723 -5.849 61.791 1.00 91.44 261 ALA A C 1
ATOM 1850 O O . ALA A 1 261 ? -40.132 -6.635 62.636 1.00 91.44 261 ALA A O 1
ATOM 1851 N N . LEU A 1 262 ? -38.668 -5.054 62.003 1.00 90.81 262 LEU A N 1
ATOM 1852 C CA . LEU A 1 262 ? -37.906 -4.984 63.257 1.00 90.81 262 LEU A CA 1
ATOM 1853 C C . LEU A 1 262 ? -38.238 -3.743 64.104 1.00 90.81 262 LEU A C 1
ATOM 1855 O O . LEU A 1 262 ? -37.664 -3.591 65.179 1.00 90.81 262 LEU A O 1
ATOM 1859 N N . ALA A 1 263 ? -39.103 -2.859 63.606 1.00 74.62 263 ALA A N 1
ATOM 1860 C CA . ALA A 1 263 ? -39.589 -1.660 64.286 1.00 74.62 263 ALA A CA 1
ATOM 1861 C C . ALA A 1 263 ? -41.060 -1.852 64.657 1.00 74.62 263 ALA A C 1
ATOM 1863 O O . ALA A 1 263 ? -41.447 -1.373 65.743 1.00 74.62 263 ALA A O 1
#